Protein AF-A0AAU8K0N2-F1 (afdb_monomer)

pLDDT: mean 71.27, std 28.04, range [25.83, 98.81]

Secondary structure (DSSP, 8-state):
----------------------------------PPPP----PPPP--------S--SSHHHHHHHHHHHHHHHHHHHHTT-SS---HHHHHHHHHHHS-TTTHHHHHHHHHHHHTT-TT-B-TTT--BTTTTBSSGGGGGGT-TTTTT-HHHHHHHHHHHHHHHHSSHHHHHHHHHHHS--

Foldseek 3Di:
DDDDDDDDDDDDDDDDDDDDDDDDDDDDDDDDDDDDDDDDDDDDDDDDDDDDDDDDDPVVVVVVVVVVVVVVVVVVVLVVVQDDDQDLVNLLVVLCVVAPVVLSVLLVVQLCLQAVSAQADADPVQRQGGRNRDVVQCVLVVQPVPSSRRSVSVSVVSQVCCCVPQVGSVSVSVVCVVPVHD

InterPro domains:
  IPR008258 Transglycosylase SLT domain 1 [PF01464] (109-173)
  IPR023346 Lysozyme-like domain superfamily [SSF53955] (109-175)

Organism: NCBI:txid3156397

Radius of gyration: 30.02 Å; Cα contacts (8 Å, |Δi|>4): 142; chains: 1; bounding box: 73×67×74 Å

Mean predicted aligned error: 18.03 Å

Sequence (182 aa):
MVGGARPRGAGKGLGQGCEPKAEGGLRRRTPQKAAKPQPATPQPAKPQAPKPEAGQAEQAKQAEKAEKSVAASRSEQRTGLKATGTSPAAVRELARDIVPADQFAAFDSIINHESGWNIKAVNASSGAYGLAQALPGSKMASVGADWQTNPETQITWALTYMNERYGSPNAAWAFWQTHHWY

Structure (mmCIF, N/CA/C/O backbone):
data_AF-A0AAU8K0N2-F1
#
_entry.id   AF-A0AAU8K0N2-F1
#
loop_
_atom_site.group_PDB
_atom_site.id
_atom_site.type_symbol
_atom_site.label_atom_id
_atom_site.label_alt_id
_atom_site.label_comp_id
_atom_site.label_asym_id
_atom_site.label_entity_id
_atom_site.label_seq_id
_atom_site.pdbx_PDB_ins_code
_atom_site.Cartn_x
_atom_site.Cartn_y
_atom_site.Cartn_z
_atom_site.occupancy
_atom_site.B_iso_or_equiv
_atom_site.auth_seq_id
_atom_site.auth_comp_id
_atom_site.auth_asym_id
_atom_site.auth_atom_id
_atom_site.pdbx_PDB_model_num
ATOM 1 N N . MET A 1 1 ? -55.488 -50.088 -2.217 1.00 44.06 1 MET A N 1
ATOM 2 C CA . MET A 1 1 ? -55.204 -48.634 -2.222 1.00 44.06 1 MET A CA 1
ATOM 3 C C . MET A 1 1 ? -53.746 -48.498 -2.637 1.00 44.06 1 MET A C 1
ATOM 5 O O . MET A 1 1 ? -52.933 -49.103 -1.967 1.0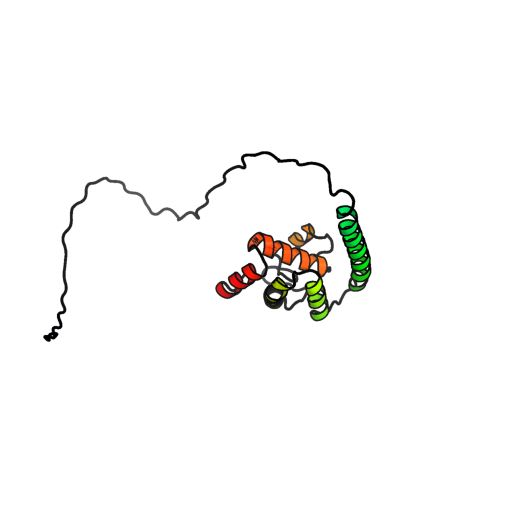0 44.06 1 MET A O 1
ATOM 9 N N . VAL A 1 2 ? -53.303 -47.884 -3.730 1.00 48.19 2 VAL A N 1
ATOM 10 C CA . VAL A 1 2 ? -53.849 -47.024 -4.798 1.00 48.19 2 VAL A CA 1
ATOM 11 C C . VAL A 1 2 ? -52.920 -47.321 -6.004 1.00 48.19 2 VAL A C 1
ATOM 13 O O . VAL A 1 2 ? -51.727 -47.498 -5.790 1.00 48.19 2 VAL A O 1
ATOM 16 N N . GLY A 1 3 ? -53.406 -47.702 -7.194 1.00 44.38 3 GLY A N 1
ATOM 17 C CA . GLY A 1 3 ? -53.617 -46.799 -8.345 1.00 44.38 3 GLY A CA 1
ATOM 18 C C . GLY A 1 3 ? -52.316 -46.108 -8.804 1.00 44.38 3 GLY A C 1
ATOM 19 O O . GLY A 1 3 ? -51.664 -45.476 -7.994 1.00 44.38 3 GLY A O 1
ATOM 20 N N . GLY A 1 4 ? -51.849 -46.133 -10.051 1.00 46.78 4 GLY A N 1
ATOM 21 C CA . GLY A 1 4 ? -52.390 -46.590 -11.323 1.00 46.78 4 GLY A CA 1
ATOM 22 C C . GLY A 1 4 ? -51.466 -46.139 -12.474 1.00 46.78 4 GLY A C 1
ATOM 23 O O . GLY A 1 4 ? -50.557 -45.345 -12.273 1.00 46.78 4 GLY A O 1
ATOM 24 N N . ALA A 1 5 ? -51.737 -46.690 -13.659 1.00 50.28 5 ALA A N 1
ATOM 25 C CA . ALA A 1 5 ? -51.583 -46.122 -15.007 1.00 50.28 5 ALA A CA 1
ATOM 26 C C . ALA A 1 5 ? -50.252 -45.474 -15.493 1.00 50.28 5 ALA A C 1
ATOM 28 O O . ALA A 1 5 ? -49.789 -44.439 -15.032 1.00 50.28 5 ALA A O 1
ATOM 29 N N . ARG A 1 6 ? -49.744 -46.070 -16.587 1.00 51.16 6 ARG A N 1
ATOM 30 C CA . ARG A 1 6 ? -48.874 -45.524 -17.666 1.00 51.16 6 ARG A CA 1
ATOM 31 C C . ARG A 1 6 ? -49.611 -44.377 -18.441 1.00 51.16 6 ARG A C 1
ATOM 33 O O . ARG A 1 6 ? -50.780 -44.195 -18.112 1.00 51.16 6 ARG A O 1
ATOM 40 N N . PRO A 1 7 ? -49.110 -43.712 -19.530 1.00 57.50 7 PRO A N 1
ATOM 41 C CA . PRO A 1 7 ? -47.907 -43.950 -20.356 1.00 57.50 7 PRO A CA 1
ATOM 42 C C . PRO A 1 7 ? -47.166 -42.713 -20.970 1.00 57.50 7 PRO A C 1
ATOM 44 O O . PRO A 1 7 ? -47.541 -41.558 -20.831 1.00 57.50 7 PRO A O 1
ATOM 47 N N . ARG A 1 8 ? -46.093 -43.072 -21.696 1.00 53.94 8 ARG A N 1
ATOM 48 C CA . ARG A 1 8 ? -45.345 -42.478 -22.834 1.00 53.94 8 ARG A CA 1
ATOM 49 C C . ARG A 1 8 ? -45.978 -41.322 -23.638 1.00 53.94 8 ARG A C 1
ATOM 51 O O . ARG A 1 8 ? -47.150 -41.391 -23.983 1.00 53.94 8 ARG A O 1
ATOM 58 N N . GLY A 1 9 ? -45.119 -40.453 -24.187 1.00 42.62 9 GLY A N 1
ATOM 59 C CA . GLY A 1 9 ? -45.399 -39.770 -25.460 1.00 42.62 9 GLY A CA 1
ATOM 60 C C . GLY A 1 9 ? -44.489 -38.582 -25.778 1.00 42.62 9 GLY A C 1
ATOM 61 O O . GLY A 1 9 ? -44.630 -37.525 -25.184 1.00 42.62 9 GLY A O 1
ATOM 62 N N . ALA A 1 10 ? -43.574 -38.763 -26.731 1.00 53.06 10 ALA A N 1
ATOM 63 C CA . ALA A 1 10 ? -42.757 -37.715 -27.342 1.00 53.06 10 ALA A CA 1
ATOM 64 C C . ALA A 1 10 ? -43.588 -36.797 -28.263 1.00 53.06 10 ALA A C 1
ATOM 66 O O . ALA A 1 10 ? -44.555 -37.252 -28.869 1.00 53.06 10 ALA A O 1
ATOM 67 N N . GLY A 1 11 ? -43.159 -35.543 -28.449 1.00 44.91 11 GLY A N 1
ATOM 68 C CA . GLY A 1 11 ? -43.743 -34.634 -29.440 1.00 44.91 11 GLY A CA 1
ATOM 69 C C . GLY A 1 11 ? -42.907 -33.369 -29.641 1.00 44.91 11 GLY A C 1
ATOM 70 O O . GLY A 1 11 ? -42.596 -32.663 -28.692 1.00 44.91 11 GLY A O 1
ATOM 71 N N . LYS A 1 12 ? -42.523 -33.120 -30.892 1.00 49.94 12 LYS A N 1
ATOM 72 C CA . LYS A 1 12 ? -41.605 -32.100 -31.418 1.00 49.94 12 LYS A CA 1
ATOM 73 C C . LYS A 1 12 ? -42.398 -31.255 -32.430 1.00 49.94 12 LYS A C 1
ATOM 75 O O . LYS A 1 12 ? -43.164 -31.843 -33.185 1.00 49.94 12 LYS A O 1
ATOM 80 N N . GLY A 1 13 ? -42.188 -29.937 -32.496 1.00 41.56 13 GLY A N 1
ATOM 81 C CA . GLY A 1 13 ? -42.752 -29.049 -33.541 1.00 41.56 13 GLY A CA 1
ATOM 82 C C . GLY A 1 13 ? -43.099 -27.658 -32.989 1.00 41.56 13 GLY A C 1
ATOM 83 O O . GLY A 1 13 ? -43.915 -27.576 -32.086 1.00 41.56 13 GLY A O 1
ATOM 84 N N . LEU A 1 14 ? -42.342 -26.589 -33.275 1.00 43.72 14 LEU A N 1
ATOM 85 C CA . LEU A 1 14 ? -42.317 -25.739 -34.487 1.00 43.72 14 LEU A CA 1
ATOM 86 C C . LEU A 1 14 ? -43.511 -24.767 -34.618 1.00 43.72 14 LEU A C 1
ATOM 88 O O . LEU A 1 14 ? -44.637 -25.207 -34.793 1.00 43.72 14 LEU A O 1
ATOM 92 N N . GLY A 1 15 ? -43.193 -23.464 -34.707 1.00 38.38 15 GLY A N 1
ATOM 93 C CA . GLY A 1 15 ? -43.858 -22.523 -35.627 1.00 38.38 15 GLY A CA 1
ATOM 94 C C . GLY A 1 15 ? -44.819 -21.476 -35.040 1.00 38.38 15 GLY A C 1
ATOM 95 O O . GLY A 1 15 ? -45.867 -21.842 -34.539 1.00 38.38 15 GLY A O 1
ATOM 96 N N . GLN A 1 16 ? -44.428 -20.192 -35.178 1.00 37.88 16 GLN A N 1
ATOM 97 C CA . GLN A 1 16 ? -45.191 -19.010 -35.675 1.00 37.88 16 GLN A CA 1
ATOM 98 C C . GLN A 1 16 ? -46.667 -18.853 -35.231 1.00 37.88 16 GLN A C 1
ATOM 100 O O . GLN A 1 16 ? -47.463 -19.756 -35.407 1.00 37.88 16 GLN A O 1
ATOM 105 N N . GLY A 1 17 ? -47.198 -17.731 -34.737 1.00 39.00 17 GLY A N 1
ATOM 106 C CA . GLY A 1 17 ? -46.880 -16.304 -34.823 1.00 39.00 17 GLY A CA 1
ATOM 107 C C . GLY A 1 17 ? -48.224 -15.548 -34.942 1.00 39.00 17 GLY A C 1
ATOM 108 O O . GLY A 1 17 ? -49.098 -16.021 -35.659 1.00 39.00 17 GLY A O 1
ATOM 109 N N . CYS A 1 18 ? -48.426 -14.423 -34.245 1.00 37.09 18 CYS A N 1
ATOM 110 C CA . CYS A 1 18 ? -49.371 -13.363 -34.642 1.00 37.09 18 CYS A CA 1
ATOM 111 C C . CYS A 1 18 ? -49.220 -12.109 -33.766 1.00 37.09 18 CYS A C 1
ATOM 113 O O . CYS A 1 18 ? -49.058 -12.198 -32.552 1.00 37.09 18 CYS A O 1
ATOM 115 N N . GLU A 1 19 ? -49.246 -10.966 -34.448 1.00 41.84 19 GLU A N 1
ATOM 116 C CA . GLU A 1 19 ? -49.030 -9.580 -34.011 1.00 41.84 19 GLU A CA 1
ATOM 117 C C . GLU A 1 19 ? -50.144 -9.039 -33.079 1.00 41.84 19 GLU A C 1
ATOM 119 O O . GLU A 1 19 ? -51.149 -9.712 -32.844 1.00 41.84 19 GLU A O 1
ATOM 124 N N . PRO A 1 20 ? -50.015 -7.789 -32.587 1.00 52.47 20 PRO A N 1
ATOM 125 C CA . PRO A 1 20 ? -50.615 -6.709 -33.374 1.00 52.47 20 PRO A CA 1
ATOM 126 C C . PRO A 1 20 ? -49.747 -5.454 -33.581 1.00 52.47 20 PRO A C 1
ATOM 128 O O . PRO A 1 20 ? -48.691 -5.247 -32.988 1.00 52.47 20 PRO A O 1
ATOM 131 N N . LYS A 1 21 ? -50.282 -4.664 -34.516 1.00 39.53 21 LYS A N 1
ATOM 132 C CA . LYS A 1 21 ? -49.747 -3.569 -35.321 1.00 39.53 21 LYS A CA 1
ATOM 133 C C . LYS A 1 21 ? -49.328 -2.279 -34.607 1.00 39.53 21 LYS A C 1
ATOM 135 O O . LYS A 1 21 ? -49.756 -1.948 -33.510 1.00 39.53 21 LYS A O 1
ATOM 140 N N . ALA A 1 22 ? -48.534 -1.543 -35.382 1.00 38.78 22 ALA A N 1
ATOM 141 C CA . ALA A 1 22 ? -47.933 -0.236 -35.180 1.00 38.78 22 ALA A CA 1
ATOM 142 C C . ALA A 1 22 ? -48.820 0.957 -35.572 1.00 38.78 22 ALA A C 1
ATOM 144 O O . ALA A 1 22 ? -49.563 0.846 -36.538 1.00 38.78 22 ALA A O 1
ATOM 145 N N . GLU A 1 23 ? -48.566 2.110 -34.940 1.00 34.22 23 GLU A N 1
ATOM 146 C CA . GLU A 1 23 ? -48.661 3.493 -35.456 1.00 34.22 23 GLU A CA 1
ATOM 147 C C . GLU A 1 23 ? -47.715 4.342 -34.569 1.00 34.22 23 GLU A C 1
ATOM 149 O O . GLU A 1 23 ? -47.678 4.125 -33.365 1.00 34.22 23 GLU A O 1
ATOM 154 N N . GLY A 1 24 ? -46.863 5.284 -34.976 1.00 32.69 24 GLY A N 1
ATOM 155 C CA . GLY A 1 24 ? -46.486 5.929 -36.228 1.00 32.69 24 GLY A CA 1
ATOM 156 C C . GLY A 1 24 ? -45.391 6.976 -35.899 1.00 32.69 24 GLY A C 1
ATOM 157 O O . GLY A 1 24 ? -45.107 7.227 -34.729 1.00 32.69 24 GLY A O 1
ATOM 158 N N . GLY A 1 25 ? -44.779 7.612 -36.907 1.00 31.42 25 GLY A N 1
ATOM 159 C CA . GLY A 1 25 ? -44.093 8.905 -36.705 1.00 3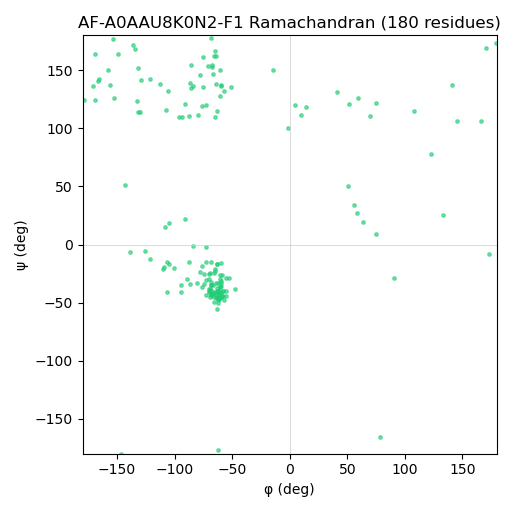1.42 25 GLY A CA 1
ATOM 160 C C . GLY A 1 25 ? -42.605 9.003 -37.070 1.00 31.42 25 GLY A C 1
ATOM 161 O O . GLY A 1 25 ? -41.734 9.038 -36.212 1.00 31.42 25 GLY A O 1
ATOM 162 N N . LEU A 1 26 ? -42.342 9.126 -38.372 1.00 41.72 26 LEU A N 1
ATOM 163 C CA . LEU A 1 26 ? -41.364 10.009 -39.030 1.00 41.72 26 LEU A CA 1
ATOM 164 C C . LEU A 1 26 ? -40.278 10.699 -38.158 1.00 41.72 26 LEU A C 1
ATOM 166 O O . LEU A 1 26 ? -40.599 11.621 -37.411 1.00 41.72 26 LEU A O 1
ATOM 170 N N . ARG A 1 27 ? -38.984 10.405 -38.410 1.00 37.56 27 ARG A N 1
ATOM 171 C CA . ARG A 1 27 ? -37.890 11.402 -38.585 1.00 37.56 27 ARG A CA 1
ATOM 172 C C . ARG A 1 27 ? -36.529 10.753 -38.897 1.00 37.56 27 ARG A C 1
ATOM 174 O O . ARG A 1 27 ? -36.006 9.949 -38.140 1.00 37.56 27 ARG A O 1
ATOM 181 N N . ARG A 1 28 ? -35.934 11.179 -40.017 1.00 46.41 28 ARG A N 1
ATOM 182 C CA . ARG A 1 28 ? -34.532 10.945 -40.409 1.00 46.41 28 ARG A CA 1
ATOM 183 C C . ARG A 1 28 ? -33.576 11.537 -39.361 1.00 46.41 28 ARG A C 1
ATOM 185 O O . ARG A 1 28 ? -33.798 12.685 -38.979 1.00 46.41 28 ARG A O 1
ATOM 192 N N . ARG A 1 29 ? -32.500 10.827 -38.985 1.00 42.38 29 ARG A N 1
ATOM 193 C CA . ARG A 1 29 ? -31.234 11.374 -38.439 1.00 42.38 29 ARG A CA 1
ATOM 194 C C . ARG A 1 29 ? -30.125 10.303 -38.440 1.00 42.38 29 ARG A C 1
ATOM 196 O O . ARG A 1 29 ? -30.378 9.130 -38.212 1.00 42.38 29 ARG A O 1
ATOM 203 N N . THR A 1 30 ? -28.925 10.754 -38.776 1.00 35.09 30 THR A N 1
ATOM 204 C CA . THR A 1 30 ? -27.628 10.068 -38.915 1.00 35.09 30 THR A CA 1
ATOM 205 C C . THR A 1 30 ? -27.082 9.492 -37.592 1.00 35.09 30 THR A C 1
ATOM 207 O O . THR A 1 30 ? -27.565 9.880 -36.528 1.00 35.09 30 THR A O 1
ATOM 210 N N . PRO A 1 31 ? -26.058 8.606 -37.604 1.00 38.03 31 PRO A N 1
ATOM 211 C CA . PRO A 1 31 ? -25.477 8.069 -36.373 1.00 38.03 31 PRO A CA 1
ATOM 212 C C . PRO A 1 31 ? -24.567 9.106 -35.694 1.00 38.03 31 PRO A C 1
ATOM 214 O O . PRO A 1 31 ? -23.562 9.535 -36.259 1.00 38.03 31 PRO A O 1
ATOM 217 N N . GLN A 1 32 ? -24.906 9.502 -34.464 1.00 35.16 32 GLN A N 1
ATOM 218 C CA . GLN A 1 32 ? -24.069 10.338 -33.601 1.00 35.16 32 GLN A CA 1
ATOM 219 C C . GLN A 1 32 ? -23.498 9.489 -32.454 1.00 35.16 32 GLN A C 1
ATOM 221 O O . GLN A 1 32 ? -24.235 8.956 -31.633 1.00 35.16 32 GLN A O 1
ATOM 226 N N . LYS A 1 33 ? -22.166 9.359 -32.459 1.00 33.62 33 LYS A N 1
ATOM 227 C CA . LYS A 1 33 ? -21.224 9.175 -31.338 1.00 33.62 33 LYS A CA 1
ATOM 228 C C . LYS A 1 33 ? -21.853 8.890 -29.957 1.00 33.62 33 LYS A C 1
ATOM 230 O O . LYS A 1 33 ? -22.400 9.790 -29.324 1.00 33.62 33 LYS A O 1
ATOM 235 N N . ALA A 1 34 ? -21.670 7.666 -29.456 1.00 31.67 34 ALA A N 1
ATOM 236 C CA . ALA A 1 34 ? -22.020 7.281 -28.091 1.00 31.67 34 ALA A CA 1
ATOM 237 C C . ALA A 1 34 ? -21.156 8.046 -27.072 1.00 31.67 34 ALA A C 1
ATOM 239 O O . ALA A 1 34 ? -19.944 7.845 -26.963 1.00 31.67 34 ALA A O 1
ATOM 240 N N . ALA A 1 35 ? -21.803 8.960 -26.354 1.00 31.50 35 ALA A N 1
ATOM 241 C CA . ALA A 1 35 ? -21.275 9.636 -25.186 1.00 31.50 35 ALA A CA 1
ATOM 242 C C . ALA A 1 35 ? -21.294 8.687 -23.976 1.00 31.50 35 ALA A C 1
ATOM 244 O O . ALA A 1 35 ? -22.273 7.991 -23.719 1.00 31.50 35 ALA A O 1
ATOM 245 N N . LYS A 1 36 ? -20.186 8.690 -23.234 1.00 34.91 36 LYS A N 1
ATOM 246 C CA . LYS A 1 36 ? -20.011 8.049 -21.928 1.00 34.91 36 LYS A CA 1
ATOM 247 C C . LYS A 1 36 ? -21.019 8.661 -20.934 1.00 34.91 36 LYS A C 1
ATOM 249 O O . LYS A 1 36 ? -21.043 9.889 -20.827 1.00 34.91 36 LYS A O 1
ATOM 254 N N . PRO A 1 37 ? -21.838 7.874 -20.218 1.00 29.78 37 PRO A N 1
ATOM 255 C CA . PRO A 1 37 ? -22.798 8.438 -19.279 1.00 29.78 37 PRO A CA 1
ATOM 256 C C . PRO A 1 37 ? -22.080 8.978 -18.034 1.00 29.78 37 PRO A C 1
ATOM 258 O O . PRO A 1 37 ? -21.400 8.245 -17.321 1.00 29.78 37 PRO A O 1
ATOM 261 N N . GLN A 1 38 ? -22.244 10.278 -17.790 1.00 40.25 38 GLN A N 1
ATOM 262 C CA . GLN A 1 38 ? -22.383 10.838 -16.440 1.00 40.25 38 GLN A CA 1
ATOM 263 C C . GLN A 1 38 ? -23.881 10.752 -16.098 1.00 40.25 38 GLN A C 1
ATOM 265 O O . GLN A 1 38 ? -24.691 10.961 -17.007 1.00 40.25 38 GLN A O 1
ATOM 270 N N . PRO A 1 39 ? -24.288 10.378 -14.872 1.00 33.69 39 PRO A N 1
ATOM 271 C CA . PRO A 1 39 ? -24.779 11.381 -13.899 1.00 33.69 39 PRO A CA 1
ATOM 272 C C . PRO A 1 39 ? -24.554 10.889 -12.433 1.00 33.69 39 PRO A C 1
ATOM 274 O O . PRO A 1 39 ? -24.063 9.786 -12.240 1.00 33.69 39 PRO A O 1
ATOM 277 N N . ALA A 1 40 ? -24.824 11.553 -11.309 1.00 25.83 40 ALA A N 1
ATOM 278 C CA . ALA A 1 40 ? -25.472 12.798 -10.909 1.00 25.83 40 ALA A CA 1
ATOM 279 C C . ALA A 1 40 ? -24.921 13.159 -9.509 1.00 25.83 40 ALA A C 1
ATOM 281 O O . ALA A 1 40 ? -24.634 12.271 -8.707 1.00 25.83 40 ALA A O 1
ATOM 282 N N . THR A 1 41 ? -24.846 14.443 -9.175 1.00 36.78 41 THR A N 1
ATOM 283 C CA . THR A 1 41 ? -24.805 14.915 -7.781 1.00 36.78 41 THR A CA 1
ATOM 284 C C . THR A 1 41 ? -26.209 14.884 -7.165 1.00 36.78 41 THR A C 1
ATOM 286 O O . THR A 1 41 ? -27.187 15.186 -7.853 1.00 36.78 41 THR A O 1
ATOM 289 N N . PRO A 1 42 ? -26.327 14.585 -5.859 1.00 29.69 42 PRO A N 1
ATOM 290 C CA . PRO A 1 42 ? -27.123 15.463 -4.997 1.00 29.69 42 PRO A CA 1
ATOM 291 C C . PRO A 1 42 ? -26.413 15.858 -3.684 1.00 29.69 42 PRO A C 1
ATOM 293 O O . PRO A 1 42 ? -25.556 15.158 -3.159 1.00 29.69 42 PRO A O 1
ATOM 296 N N . GLN A 1 43 ? -26.799 17.039 -3.201 1.00 30.62 43 GLN A N 1
ATOM 297 C CA . GLN A 1 43 ? -26.305 17.831 -2.064 1.00 30.62 43 GLN A CA 1
ATOM 298 C C . GLN A 1 43 ? -26.489 17.151 -0.684 1.00 30.62 43 GLN A C 1
ATOM 300 O O . GLN A 1 43 ? -27.378 16.310 -0.553 1.00 30.62 43 GLN A O 1
ATOM 305 N N . PRO A 1 44 ? -25.775 17.570 0.386 1.00 32.31 44 PRO A N 1
ATOM 306 C CA . PRO A 1 44 ? -26.102 17.156 1.750 1.00 32.31 44 PRO A CA 1
ATOM 307 C C . PRO A 1 44 ? -27.071 18.130 2.450 1.00 32.31 44 PRO A C 1
ATOM 309 O O . PRO A 1 44 ? -26.762 19.304 2.663 1.00 32.31 44 PRO A O 1
ATOM 312 N N . ALA A 1 45 ? -28.227 17.613 2.877 1.00 30.05 45 ALA A N 1
ATOM 313 C CA . ALA A 1 45 ? -29.085 18.217 3.895 1.00 30.05 45 ALA A CA 1
ATOM 314 C C . ALA A 1 45 ? -28.595 17.824 5.305 1.00 30.05 45 ALA A C 1
ATOM 316 O O . ALA A 1 45 ? -28.276 16.662 5.555 1.00 30.05 45 ALA A O 1
ATOM 317 N N . LYS A 1 46 ? -28.546 18.791 6.233 1.00 37.34 46 LYS A N 1
ATOM 318 C CA . LYS A 1 46 ? -28.290 18.576 7.675 1.00 37.34 46 LYS A CA 1
ATOM 319 C C . LYS A 1 46 ? -29.437 17.798 8.335 1.00 37.34 46 LYS A C 1
ATOM 321 O O . LYS A 1 46 ? -30.595 18.074 8.023 1.00 37.34 46 LYS A O 1
ATOM 326 N N . PRO A 1 47 ? -29.141 16.953 9.340 1.00 31.03 47 PRO A N 1
ATOM 327 C CA . PRO A 1 47 ? -29.786 17.147 10.648 1.00 31.03 47 PRO A CA 1
ATOM 328 C C . PRO A 1 47 ? -28.848 17.014 11.870 1.00 31.03 47 PRO A C 1
ATOM 330 O O . PRO A 1 47 ? -27.669 16.701 11.764 1.00 31.03 47 PRO A O 1
ATOM 333 N N . GLN A 1 48 ? -29.426 17.363 13.021 1.00 27.06 48 GLN A N 1
ATOM 334 C CA . GLN A 1 48 ? -28.862 17.800 14.300 1.00 27.06 48 GLN A CA 1
ATOM 335 C C . GLN A 1 48 ? -28.224 16.717 15.187 1.00 27.06 48 GLN A C 1
ATOM 337 O O . GLN A 1 48 ? -28.511 15.529 15.085 1.00 27.06 48 GLN A O 1
ATOM 342 N N . ALA A 1 49 ? -27.405 17.206 16.122 1.00 34.81 49 ALA A N 1
ATOM 343 C CA . ALA A 1 49 ? -26.804 16.486 17.236 1.00 34.81 49 ALA A CA 1
ATOM 344 C C . ALA A 1 49 ? -27.824 16.018 18.292 1.00 34.81 49 ALA A C 1
ATOM 346 O O . ALA A 1 49 ? -28.801 16.723 18.549 1.00 34.81 49 ALA A O 1
ATOM 347 N N . PRO A 1 50 ? -27.497 14.948 19.036 1.00 29.28 50 PRO A N 1
ATOM 348 C CA . PRO A 1 50 ? -27.904 14.805 20.424 1.00 29.28 50 PRO A CA 1
ATOM 349 C C . PRO A 1 50 ? -26.688 14.875 21.365 1.00 29.28 50 PRO A C 1
ATOM 351 O O . PRO A 1 50 ? -25.631 14.300 21.108 1.00 29.28 50 PRO A O 1
ATOM 354 N N . LYS A 1 51 ? -26.861 15.583 22.482 1.00 40.38 51 LYS A N 1
ATOM 355 C CA . LYS A 1 51 ? -25.965 15.597 23.646 1.00 40.38 51 LYS A CA 1
ATOM 356 C C . LYS A 1 51 ? -26.646 14.798 24.767 1.00 40.38 51 LYS A C 1
ATOM 358 O O . LYS A 1 51 ? -27.820 15.053 25.024 1.00 40.38 51 LYS A O 1
ATOM 363 N N . PRO A 1 52 ? -25.939 13.875 25.431 1.00 34.06 52 PRO A N 1
ATOM 364 C CA . PRO A 1 52 ? -26.088 13.697 26.883 1.00 34.06 52 PRO A CA 1
ATOM 365 C C . PRO A 1 52 ? -24.692 13.642 27.537 1.00 34.06 52 PRO A C 1
ATOM 367 O O . PRO A 1 52 ? -23.801 12.942 27.074 1.00 34.06 52 PRO A O 1
ATOM 370 N N . GLU A 1 53 ? -24.322 14.619 28.362 1.00 34.41 53 GLU A N 1
ATOM 371 C CA . GLU A 1 53 ? -24.456 14.666 29.831 1.00 34.41 53 GLU A CA 1
ATOM 372 C C . GLU A 1 53 ? -23.538 13.691 30.604 1.00 34.41 53 GLU A C 1
ATOM 374 O O . GLU A 1 53 ? -23.668 12.474 30.555 1.00 34.41 53 GLU A O 1
ATOM 379 N N . ALA A 1 54 ? -22.581 14.341 31.276 1.00 44.81 54 ALA A N 1
ATOM 380 C CA . ALA A 1 54 ? -21.738 14.001 32.419 1.00 44.81 54 ALA A CA 1
ATOM 381 C C . ALA A 1 54 ? -21.811 12.586 33.028 1.00 44.81 54 ALA A C 1
ATOM 383 O O . ALA A 1 54 ? -22.802 12.195 33.634 1.00 44.81 54 ALA A O 1
ATOM 384 N N . GLY A 1 55 ? -20.666 11.892 33.020 1.00 37.59 55 GLY A N 1
ATOM 385 C CA . GLY A 1 55 ? -20.464 10.713 33.871 1.00 37.59 55 GLY A CA 1
ATOM 386 C C . GLY A 1 55 ? -19.180 9.908 33.648 1.00 37.59 55 GLY A C 1
ATOM 387 O O . GLY A 1 55 ? -18.903 9.010 34.431 1.00 37.59 55 GLY A O 1
ATOM 388 N N . GLN A 1 56 ? -18.386 10.188 32.606 1.00 36.44 56 GLN A N 1
ATOM 389 C CA . GLN A 1 56 ? -17.217 9.363 32.246 1.00 36.44 56 GLN A CA 1
ATOM 390 C C . GLN A 1 56 ? -16.042 10.219 31.733 1.00 36.44 56 GLN A C 1
ATOM 392 O O . GLN A 1 56 ? -15.527 10.009 30.642 1.00 36.44 56 GLN A O 1
ATOM 397 N N . ALA A 1 57 ? -15.639 11.252 32.476 1.00 40.72 57 ALA A N 1
ATOM 398 C CA . ALA A 1 57 ? -14.606 12.188 32.011 1.00 40.72 57 ALA A CA 1
ATOM 399 C C . ALA A 1 57 ? -13.155 11.766 32.338 1.00 40.72 57 ALA A C 1
ATOM 401 O O . ALA A 1 57 ? -12.231 12.298 31.724 1.00 40.72 57 ALA A O 1
ATOM 402 N N . GLU A 1 58 ? -12.933 10.799 33.238 1.00 37.03 58 GLU A N 1
ATOM 403 C CA . GLU A 1 58 ? -11.585 10.555 33.788 1.00 37.03 58 GLU A CA 1
ATOM 404 C C . GLU A 1 58 ? -10.860 9.307 33.239 1.00 37.03 58 GLU A C 1
ATOM 406 O O . GLU A 1 58 ? -9.637 9.213 33.331 1.00 37.03 58 GLU A O 1
ATOM 411 N N . GLN A 1 59 ? -11.566 8.360 32.606 1.00 40.12 59 GLN A N 1
ATOM 412 C CA . GLN A 1 59 ? -10.955 7.132 32.055 1.00 40.12 59 GLN A CA 1
ATOM 413 C C . GLN A 1 59 ? -10.710 7.162 30.539 1.00 40.12 59 GLN A C 1
ATOM 415 O O . GLN A 1 59 ? -9.808 6.479 30.059 1.00 40.12 59 GLN A O 1
ATOM 420 N N . ALA A 1 60 ? -11.391 8.031 29.786 1.00 43.62 60 ALA A N 1
ATOM 421 C CA . ALA A 1 60 ? -11.101 8.242 28.363 1.00 43.62 60 ALA A CA 1
ATOM 422 C C . ALA A 1 60 ? -9.746 8.945 28.125 1.00 43.62 60 ALA A C 1
ATOM 424 O O . ALA A 1 60 ? -9.109 8.755 27.092 1.00 43.62 60 ALA A O 1
ATOM 425 N N . LYS A 1 61 ? -9.253 9.712 29.109 1.00 42.34 61 LYS A N 1
ATOM 426 C CA . LYS A 1 61 ? -7.975 10.437 28.999 1.00 42.34 61 LYS A CA 1
ATOM 427 C C . LYS A 1 61 ? -6.738 9.555 29.162 1.00 42.34 61 LYS A C 1
ATOM 429 O O . LYS A 1 61 ? -5.651 9.961 28.756 1.00 42.34 61 LYS A O 1
ATOM 434 N N . GLN A 1 62 ? -6.875 8.363 29.743 1.00 40.28 62 GLN A N 1
ATOM 435 C CA . GLN A 1 62 ? -5.740 7.456 29.947 1.00 40.28 62 GLN A CA 1
ATOM 436 C C . GLN A 1 62 ? -5.520 6.511 28.761 1.00 40.28 62 GLN A C 1
ATOM 438 O O . GLN A 1 62 ? -4.370 6.206 28.463 1.00 40.28 62 GLN A O 1
ATOM 443 N N . ALA A 1 63 ? -6.571 6.144 28.019 1.00 44.41 63 ALA A N 1
ATOM 444 C CA . ALA A 1 63 ? -6.434 5.426 26.750 1.00 44.41 63 ALA A CA 1
ATOM 445 C C . ALA A 1 63 ? -5.769 6.294 25.664 1.00 44.41 63 ALA A C 1
ATOM 447 O O . ALA A 1 63 ? -4.843 5.836 25.006 1.00 44.41 63 ALA A O 1
ATOM 448 N N . GLU A 1 64 ? -6.140 7.577 25.543 1.00 46.72 64 GLU A N 1
ATOM 449 C CA . GLU A 1 64 ? -5.505 8.493 24.577 1.00 46.72 64 GLU A CA 1
ATOM 450 C C . GLU A 1 64 ? -4.045 8.815 24.950 1.00 46.72 64 GLU A C 1
ATOM 452 O O . GLU A 1 64 ? -3.182 8.940 24.082 1.00 46.72 64 GLU A O 1
ATOM 457 N N . LYS A 1 65 ? -3.733 8.916 26.251 1.00 38.94 65 LYS A N 1
ATOM 458 C CA . LYS A 1 65 ? -2.364 9.159 26.729 1.00 38.94 65 LYS A CA 1
ATOM 459 C C . LYS A 1 65 ? -1.483 7.913 26.602 1.00 38.94 65 LYS A C 1
ATOM 461 O O . LYS A 1 65 ? -0.309 8.059 26.285 1.00 38.94 65 LYS A O 1
ATOM 466 N N . ALA A 1 66 ? -2.038 6.713 26.781 1.00 44.62 66 ALA A N 1
ATOM 467 C CA . ALA A 1 66 ? -1.342 5.458 26.509 1.00 44.62 66 ALA A CA 1
ATOM 468 C C . ALA A 1 66 ? -1.102 5.261 25.002 1.00 44.62 66 ALA A C 1
ATOM 470 O O . ALA A 1 66 ? 0.024 4.967 24.621 1.00 44.62 66 ALA A O 1
ATOM 471 N N . GLU A 1 67 ? -2.088 5.536 24.144 1.00 51.75 67 GLU A N 1
ATOM 472 C CA . GLU A 1 67 ? -1.929 5.539 22.680 1.00 51.75 67 GLU A CA 1
ATOM 473 C C . GLU A 1 67 ? -0.899 6.578 22.221 1.00 51.75 67 GLU A C 1
ATOM 475 O O . GLU A 1 67 ? -0.053 6.263 21.396 1.00 51.75 67 GLU A O 1
ATOM 480 N N . LYS A 1 68 ? -0.875 7.791 22.794 1.00 47.72 68 LYS A N 1
ATOM 481 C CA . LYS A 1 68 ? 0.158 8.797 22.478 1.00 47.72 68 LYS A CA 1
ATOM 482 C C . LYS A 1 68 ? 1.550 8.418 22.973 1.00 47.72 68 LYS A C 1
ATOM 484 O O . LYS A 1 68 ? 2.519 8.743 22.298 1.00 47.72 68 LYS A O 1
ATOM 489 N N . SER A 1 69 ? 1.676 7.752 24.119 1.00 45.94 69 SER A N 1
ATOM 490 C CA . SER A 1 69 ? 2.971 7.294 24.643 1.00 45.94 69 SER A CA 1
ATOM 491 C C . SER A 1 69 ? 3.488 6.052 23.912 1.00 45.94 69 SER A C 1
ATOM 493 O O . SER A 1 69 ? 4.678 5.974 23.630 1.00 45.94 69 SER A O 1
ATOM 495 N N . VAL A 1 70 ? 2.606 5.132 23.513 1.00 53.78 70 VAL A N 1
ATOM 496 C CA . VAL A 1 70 ? 2.945 3.997 22.643 1.00 53.78 70 VAL A CA 1
ATOM 497 C C . VAL A 1 70 ? 3.236 4.486 21.223 1.00 53.78 70 VAL A C 1
ATOM 499 O O . VAL A 1 70 ? 4.221 4.058 20.634 1.00 53.78 70 VAL A O 1
ATOM 502 N N . ALA A 1 71 ? 2.470 5.439 20.687 1.00 50.97 71 ALA A N 1
ATOM 503 C CA . ALA A 1 71 ? 2.760 6.081 19.407 1.00 50.97 71 ALA A CA 1
ATOM 504 C C . ALA A 1 71 ? 4.081 6.859 19.446 1.00 50.97 71 ALA A C 1
ATOM 506 O O . ALA A 1 71 ? 4.826 6.793 18.475 1.00 50.97 71 ALA A O 1
ATOM 507 N N . ALA A 1 72 ? 4.417 7.527 20.556 1.00 51.06 72 ALA A N 1
ATOM 508 C CA . ALA A 1 72 ? 5.702 8.203 20.736 1.00 51.06 72 ALA A CA 1
ATOM 509 C C . ALA A 1 72 ? 6.872 7.207 20.782 1.00 51.06 72 ALA A C 1
ATOM 511 O O . ALA A 1 72 ? 7.799 7.347 19.990 1.00 51.06 72 ALA A O 1
ATOM 512 N N . SER A 1 73 ? 6.798 6.139 21.584 1.00 50.97 73 SER A N 1
ATOM 513 C CA . SER A 1 73 ? 7.865 5.123 21.633 1.00 50.97 73 SER A CA 1
ATOM 514 C C . SER A 1 73 ? 7.972 4.296 20.345 1.00 50.97 73 SER A C 1
ATOM 516 O O . SER A 1 73 ? 9.069 3.936 19.917 1.00 50.97 73 SER A O 1
ATOM 518 N N . ARG A 1 74 ? 6.855 4.049 19.649 1.00 59.66 74 ARG A N 1
ATOM 519 C CA . ARG A 1 74 ? 6.847 3.410 18.322 1.00 59.66 74 ARG A CA 1
ATOM 520 C C . ARG A 1 74 ? 7.366 4.360 17.243 1.00 59.66 74 ARG A C 1
ATOM 522 O O . ARG A 1 74 ? 7.967 3.900 16.279 1.00 59.66 74 ARG A O 1
ATOM 529 N N . SER A 1 75 ? 7.169 5.669 17.402 1.00 55.06 75 SER A N 1
ATOM 530 C CA . SER A 1 75 ? 7.753 6.694 16.533 1.00 55.06 75 SER A CA 1
ATOM 531 C C . SER A 1 75 ? 9.267 6.786 16.730 1.00 55.06 75 SER A C 1
ATOM 533 O O . SER A 1 75 ? 9.989 6.905 15.746 1.00 55.06 75 SER A O 1
ATOM 535 N N . GLU A 1 76 ? 9.765 6.649 17.962 1.00 51.88 76 GLU A N 1
ATOM 536 C CA . GLU A 1 76 ? 11.201 6.593 18.262 1.00 51.88 76 GLU A CA 1
ATOM 537 C C . GLU A 1 76 ? 11.846 5.324 17.677 1.00 51.88 76 GLU A C 1
ATOM 539 O O . GLU A 1 76 ? 12.839 5.424 16.957 1.00 51.88 76 GLU A O 1
ATOM 544 N N . GLN A 1 77 ? 11.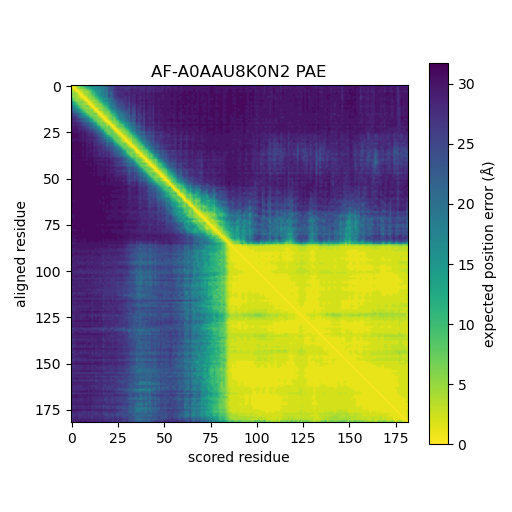231 4.144 17.835 1.00 50.16 77 GLN A N 1
ATOM 545 C CA . GLN A 1 77 ? 11.693 2.917 17.162 1.00 50.16 77 GLN A CA 1
ATOM 546 C C . GLN A 1 77 ? 11.620 3.000 15.624 1.00 50.16 77 GLN A C 1
ATOM 548 O O . GLN A 1 77 ? 12.498 2.469 14.941 1.00 50.16 77 GLN A O 1
ATOM 553 N N . ARG A 1 78 ? 10.635 3.711 15.054 1.00 55.56 78 ARG A N 1
ATOM 554 C CA . ARG A 1 78 ? 10.517 3.929 13.597 1.00 55.56 78 ARG A CA 1
ATOM 555 C C . ARG A 1 78 ? 11.581 4.852 13.016 1.00 55.56 78 ARG A C 1
ATOM 557 O O . ARG A 1 78 ? 11.931 4.691 11.847 1.00 55.56 78 ARG A O 1
ATOM 564 N N . THR A 1 79 ? 12.166 5.755 13.807 1.00 52.31 79 THR A N 1
ATOM 565 C CA . THR A 1 79 ? 13.327 6.535 13.341 1.00 52.31 79 THR A CA 1
ATOM 566 C C . THR A 1 79 ? 14.558 5.661 13.065 1.00 52.31 79 THR A C 1
ATOM 568 O O . THR A 1 79 ? 15.398 6.043 12.254 1.00 52.31 79 THR A O 1
ATOM 571 N N . GLY A 1 80 ? 14.637 4.457 13.647 1.00 47.06 80 GLY A N 1
ATOM 572 C CA . GLY A 1 80 ? 15.717 3.494 13.405 1.00 47.06 80 GLY A CA 1
ATOM 573 C C . GLY A 1 80 ? 15.654 2.774 12.050 1.00 47.06 80 GLY A C 1
ATOM 574 O O . GLY A 1 80 ? 16.692 2.397 11.516 1.00 47.06 80 GLY A O 1
ATOM 575 N N . LEU A 1 81 ? 14.469 2.633 11.438 1.00 52.53 81 LEU A N 1
ATOM 576 C CA . LEU A 1 81 ? 14.313 2.019 10.104 1.00 52.53 81 LEU A CA 1
ATOM 577 C C . LEU A 1 81 ? 14.552 3.011 8.948 1.00 52.53 81 LEU A C 1
ATOM 579 O O . LEU A 1 81 ? 14.474 2.633 7.779 1.00 52.53 81 LEU A O 1
ATOM 583 N N . LYS A 1 82 ? 14.847 4.281 9.258 1.00 53.22 82 LYS A N 1
ATOM 584 C CA . LYS A 1 82 ? 14.903 5.405 8.305 1.00 53.22 82 LYS A CA 1
ATOM 585 C C . LYS A 1 82 ? 16.119 5.379 7.362 1.00 53.22 82 LYS A C 1
ATOM 587 O O . LYS A 1 82 ? 16.227 6.235 6.486 1.00 53.22 82 LYS A O 1
ATOM 592 N N . ALA A 1 83 ? 17.024 4.412 7.503 1.00 39.94 83 ALA A N 1
ATOM 593 C CA . ALA A 1 83 ? 18.213 4.288 6.669 1.00 39.94 83 ALA A CA 1
ATOM 594 C C . ALA A 1 83 ? 17.965 3.348 5.477 1.00 39.94 83 ALA A C 1
ATOM 596 O O . ALA A 1 83 ? 17.819 2.139 5.625 1.00 39.94 83 ALA A O 1
ATOM 597 N N . THR A 1 84 ? 17.915 3.948 4.286 1.00 46.34 84 THR A N 1
ATOM 598 C CA . THR A 1 84 ? 18.181 3.364 2.960 1.00 46.34 84 THR A CA 1
ATOM 599 C C . THR A 1 84 ? 18.601 1.885 2.956 1.00 46.34 84 THR A C 1
ATOM 601 O O . THR A 1 84 ? 19.772 1.573 3.154 1.00 46.34 84 THR A O 1
ATOM 604 N N . GLY A 1 85 ? 17.655 0.988 2.664 1.00 55.88 85 GLY A N 1
ATOM 605 C CA . GLY A 1 85 ? 17.933 -0.447 2.515 1.00 55.88 85 GLY A CA 1
ATOM 606 C C . GLY A 1 85 ? 16.973 -1.378 3.251 1.00 55.88 85 GLY A C 1
ATOM 607 O O . GLY A 1 85 ? 17.363 -2.492 3.587 1.00 55.88 85 GLY A O 1
ATOM 608 N N . THR A 1 86 ? 15.735 -0.957 3.528 1.00 72.31 86 THR A N 1
ATOM 609 C CA . THR A 1 86 ? 14.742 -1.842 4.144 1.00 72.31 86 THR A CA 1
ATOM 610 C C . THR A 1 86 ? 14.457 -3.004 3.198 1.00 72.31 86 THR A C 1
ATOM 612 O O . THR A 1 86 ? 13.966 -2.809 2.085 1.00 72.31 86 THR A O 1
ATOM 615 N N . SER A 1 87 ? 14.816 -4.216 3.619 1.00 90.50 87 SER A N 1
ATOM 616 C CA . SER A 1 87 ? 14.525 -5.422 2.853 1.00 90.50 87 SER A CA 1
ATOM 617 C C . SER A 1 87 ? 13.007 -5.576 2.681 1.00 90.50 87 SER A C 1
ATOM 619 O O . SER A 1 87 ? 12.259 -5.178 3.579 1.00 90.50 87 SER A O 1
ATOM 621 N N . PRO A 1 88 ? 12.527 -6.190 1.584 1.00 95.06 88 PRO A N 1
ATOM 622 C CA . PRO A 1 88 ? 11.104 -6.484 1.398 1.00 95.06 88 PRO A CA 1
ATOM 623 C C . PRO A 1 88 ? 10.457 -7.145 2.627 1.00 95.06 88 PRO A C 1
ATOM 625 O O . PRO A 1 88 ? 9.354 -6.785 3.029 1.00 95.06 88 PRO A O 1
ATOM 628 N N . ALA A 1 89 ? 11.190 -8.043 3.293 1.00 95.06 89 ALA A N 1
ATOM 629 C CA . ALA A 1 89 ? 10.756 -8.682 4.531 1.00 95.06 89 ALA A CA 1
ATOM 630 C C . ALA A 1 89 ? 10.559 -7.685 5.687 1.00 95.06 89 ALA A C 1
ATOM 632 O O . ALA A 1 89 ? 9.532 -7.725 6.353 1.00 95.06 89 ALA A O 1
ATOM 633 N N . ALA A 1 90 ? 11.498 -6.761 5.910 1.00 94.81 90 ALA A N 1
ATOM 634 C CA . ALA A 1 90 ? 11.368 -5.759 6.968 1.00 94.81 90 ALA A CA 1
ATOM 635 C C . ALA A 1 90 ? 10.216 -4.773 6.702 1.00 94.81 90 ALA A C 1
ATOM 637 O O . ALA A 1 90 ? 9.527 -4.368 7.636 1.00 94.81 90 ALA A O 1
ATOM 638 N N . VAL A 1 91 ? 9.958 -4.424 5.436 1.00 96.69 91 VAL A N 1
ATOM 639 C CA . VAL A 1 91 ? 8.792 -3.603 5.063 1.00 96.69 91 VAL A CA 1
ATOM 640 C C . VAL A 1 91 ? 7.487 -4.355 5.332 1.00 96.69 91 VAL A C 1
ATOM 642 O O . VAL A 1 91 ? 6.538 -3.781 5.862 1.00 96.69 91 VAL A O 1
ATOM 645 N N . ARG A 1 92 ? 7.448 -5.649 5.008 1.00 97.25 92 ARG A N 1
ATOM 646 C CA . ARG A 1 92 ? 6.294 -6.514 5.260 1.00 97.25 92 ARG A CA 1
ATOM 647 C C . ARG A 1 92 ? 5.992 -6.677 6.750 1.00 97.25 92 ARG A C 1
ATOM 649 O O . ARG A 1 92 ? 4.828 -6.626 7.137 1.00 97.25 92 ARG A O 1
ATOM 656 N N . GLU A 1 93 ? 7.018 -6.813 7.588 1.00 96.75 93 GLU A N 1
ATOM 657 C CA . GLU A 1 93 ? 6.849 -6.833 9.047 1.00 96.75 93 GLU A CA 1
ATOM 658 C C . GLU A 1 93 ? 6.359 -5.480 9.578 1.00 96.75 93 GLU A C 1
ATOM 660 O O . GLU A 1 93 ? 5.423 -5.438 10.369 1.00 96.75 93 GLU A O 1
ATOM 665 N N . LEU A 1 94 ? 6.875 -4.356 9.069 1.00 96.62 94 LEU A N 1
ATOM 666 C CA . LEU A 1 94 ? 6.323 -3.040 9.409 1.00 96.62 94 LEU A CA 1
ATOM 667 C C . LEU A 1 94 ? 4.844 -2.909 9.002 1.00 96.62 94 LEU A C 1
ATOM 669 O O . LEU A 1 94 ? 4.063 -2.251 9.683 1.00 96.62 94 LEU A O 1
ATOM 673 N N . ALA A 1 95 ? 4.420 -3.541 7.908 1.00 97.94 95 ALA A N 1
ATOM 674 C CA . ALA A 1 95 ? 3.015 -3.526 7.520 1.00 97.94 95 ALA A CA 1
ATOM 675 C C . ALA A 1 95 ? 2.123 -4.351 8.462 1.00 97.94 95 ALA A C 1
ATOM 677 O O . ALA A 1 95 ? 0.972 -3.967 8.660 1.00 97.94 95 ALA A O 1
ATOM 678 N N . ARG A 1 96 ? 2.632 -5.422 9.094 1.00 97.06 96 ARG A N 1
ATOM 679 C CA . ARG A 1 96 ? 1.896 -6.176 10.135 1.00 97.06 96 ARG A CA 1
ATOM 680 C C . ARG A 1 96 ? 1.520 -5.297 11.322 1.00 97.06 96 ARG A C 1
ATOM 682 O O . ARG A 1 96 ? 0.499 -5.521 11.958 1.00 97.06 96 ARG A O 1
ATOM 689 N N . ASP A 1 97 ? 2.356 -4.305 11.593 1.00 96.81 97 ASP A N 1
ATOM 690 C CA . ASP A 1 97 ? 2.199 -3.363 12.690 1.00 96.81 97 ASP A CA 1
ATOM 691 C C . ASP A 1 97 ? 1.158 -2.264 12.421 1.00 96.81 97 ASP A C 1
ATOM 693 O O . ASP A 1 97 ? 0.639 -1.673 13.374 1.00 96.81 97 ASP A O 1
ATOM 697 N N . ILE A 1 98 ? 0.888 -1.973 11.144 1.00 97.56 98 ILE A N 1
ATOM 698 C CA . ILE A 1 98 ? 0.059 -0.847 10.684 1.00 97.56 98 ILE A CA 1
ATOM 699 C C . ILE A 1 98 ? -1.305 -1.326 10.173 1.00 97.56 98 ILE A C 1
ATOM 701 O O . ILE A 1 98 ? -2.324 -0.679 10.411 1.00 97.56 98 ILE A O 1
ATOM 705 N N . VAL A 1 99 ? -1.333 -2.438 9.440 1.00 98.50 99 VAL A N 1
ATOM 706 C CA . VAL A 1 99 ? -2.544 -2.968 8.809 1.00 98.50 99 VAL A CA 1
ATOM 707 C C . VAL A 1 99 ? -3.303 -3.838 9.817 1.00 98.50 99 VAL A C 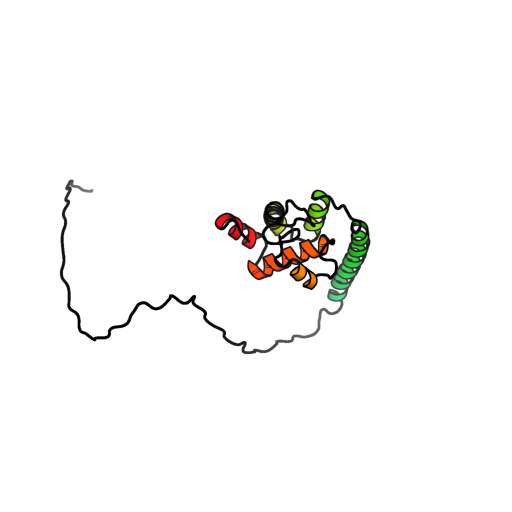1
ATOM 709 O O . VAL A 1 99 ? -2.678 -4.679 10.464 1.00 98.50 99 VAL A O 1
ATOM 712 N N . PRO A 1 100 ? -4.640 -3.700 9.938 1.00 98.50 100 PRO A N 1
ATOM 713 C CA . PRO A 1 100 ? -5.441 -4.584 10.781 1.00 98.50 100 PRO A CA 1
ATOM 714 C C . PRO A 1 100 ? -5.169 -6.061 10.478 1.00 98.50 100 PRO A C 1
ATOM 716 O O . PRO A 1 100 ? -5.077 -6.462 9.315 1.00 98.50 100 PRO A O 1
ATOM 719 N N . ALA A 1 101 ? -5.018 -6.874 11.525 1.00 98.31 101 ALA A N 1
ATOM 720 C CA . ALA A 1 101 ? -4.531 -8.248 11.398 1.00 98.31 101 ALA A CA 1
ATOM 721 C C . ALA A 1 101 ? -5.415 -9.128 10.491 1.00 98.31 101 ALA A C 1
ATOM 723 O O . ALA A 1 101 ? -4.901 -9.949 9.733 1.00 98.31 101 ALA A O 1
ATOM 724 N N . ASP A 1 102 ? -6.730 -8.918 10.525 1.00 98.56 102 ASP A N 1
ATOM 725 C CA . ASP A 1 102 ? -7.742 -9.593 9.702 1.00 98.56 102 ASP A CA 1
ATOM 726 C C . ASP A 1 102 ? -7.746 -9.147 8.228 1.00 98.56 102 ASP A C 1
ATOM 728 O O . ASP A 1 102 ? -8.297 -9.831 7.365 1.00 98.56 102 ASP A O 1
ATOM 732 N N . GLN A 1 103 ? -7.086 -8.028 7.927 1.00 98.75 103 GLN A N 1
ATOM 733 C CA . GLN 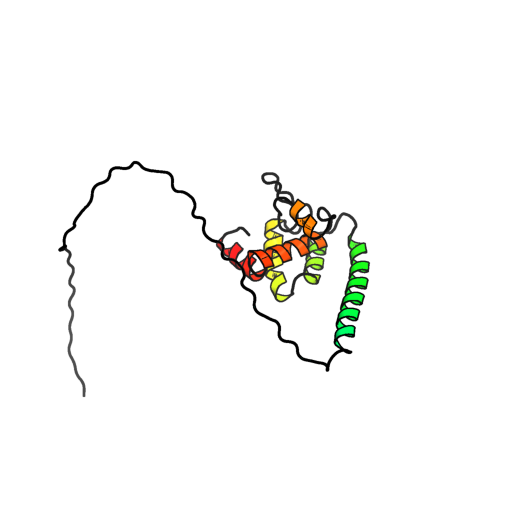A 1 103 ? -6.967 -7.446 6.591 1.00 98.75 103 GLN A CA 1
ATOM 734 C C . GLN A 1 103 ? -5.568 -7.635 5.988 1.00 98.75 103 GLN A C 1
ATOM 736 O O . GLN A 1 103 ? -5.376 -7.463 4.781 1.00 98.75 103 GLN A O 1
ATOM 741 N N . PHE A 1 104 ? -4.578 -7.990 6.814 1.00 98.81 104 PHE A N 1
ATOM 742 C CA . PHE A 1 104 ? -3.181 -8.069 6.399 1.00 98.81 104 PHE A CA 1
ATOM 743 C C . PHE A 1 104 ? -2.967 -9.063 5.256 1.00 98.81 104 PHE A C 1
ATOM 745 O O . PHE A 1 104 ? -2.218 -8.764 4.337 1.00 98.81 104 PHE A O 1
ATOM 752 N N . ALA A 1 105 ? -3.611 -10.233 5.281 1.00 98.75 105 ALA A N 1
ATOM 753 C CA . ALA A 1 105 ? -3.408 -11.245 4.241 1.00 98.75 105 ALA A CA 1
ATOM 754 C C . ALA A 1 105 ? -3.820 -10.743 2.842 1.00 98.75 105 ALA A C 1
ATOM 756 O O . ALA A 1 105 ? -3.123 -10.991 1.856 1.00 98.75 105 ALA A O 1
ATOM 757 N N . ALA A 1 106 ? -4.923 -9.997 2.759 1.00 98.75 106 ALA A N 1
ATOM 758 C CA . ALA A 1 106 ? -5.373 -9.371 1.522 1.00 98.75 106 ALA A CA 1
ATOM 759 C C . ALA A 1 106 ? -4.442 -8.232 1.090 1.00 98.75 106 ALA A C 1
ATOM 761 O O . ALA A 1 106 ? -4.036 -8.171 -0.069 1.00 98.75 106 ALA A O 1
ATOM 762 N N . PHE A 1 107 ? -4.055 -7.372 2.036 1.00 98.81 107 PHE A N 1
ATOM 763 C CA . PHE A 1 107 ? -3.097 -6.295 1.791 1.00 98.81 107 PHE A CA 1
ATOM 764 C C . PHE A 1 107 ? -1.761 -6.839 1.260 1.00 98.81 107 PHE A C 1
ATOM 766 O O . PHE A 1 107 ? -1.265 -6.371 0.240 1.00 98.81 107 PHE A O 1
ATOM 773 N N . ASP A 1 108 ? -1.214 -7.871 1.906 1.00 98.69 108 ASP A N 1
ATOM 774 C CA . ASP A 1 108 ? 0.025 -8.551 1.522 1.00 98.69 108 ASP A CA 1
ATOM 775 C C . ASP A 1 108 ? -0.043 -9.119 0.111 1.00 98.69 108 ASP A C 1
ATOM 777 O O . ASP A 1 108 ? 0.883 -8.929 -0.672 1.00 98.69 108 ASP A O 1
ATOM 781 N N . SER A 1 109 ? -1.162 -9.757 -0.231 1.00 98.69 109 SER A N 1
ATOM 782 C CA . SER A 1 109 ? -1.364 -10.318 -1.565 1.00 98.69 109 SER A CA 1
ATOM 783 C C . SER A 1 109 ? -1.316 -9.227 -2.636 1.00 98.69 109 SER A C 1
ATOM 785 O O . SER A 1 109 ? -0.582 -9.368 -3.615 1.00 98.69 109 SER A O 1
ATOM 787 N N . ILE A 1 110 ? -2.018 -8.108 -2.425 1.00 98.50 110 ILE A N 1
ATOM 788 C CA . ILE A 1 110 ? -2.001 -6.978 -3.362 1.00 98.50 110 ILE A CA 1
ATOM 789 C C . ILE A 1 110 ? -0.594 -6.382 -3.465 1.00 98.50 110 ILE A C 1
ATOM 791 O O . ILE A 1 110 ? -0.039 -6.326 -4.557 1.00 98.50 110 ILE A O 1
ATOM 795 N N . ILE A 1 111 ? 0.025 -5.981 -2.350 1.00 98.50 111 ILE A N 1
ATOM 796 C CA . ILE A 1 111 ? 1.345 -5.324 -2.374 1.00 98.50 111 ILE A CA 1
ATOM 797 C C . ILE A 1 111 ? 2.423 -6.226 -2.982 1.00 98.50 111 ILE A C 1
ATOM 799 O O . ILE A 1 111 ? 3.296 -5.749 -3.714 1.00 98.50 111 ILE A O 1
ATOM 803 N N . ASN A 1 112 ? 2.356 -7.534 -2.728 1.00 98.31 112 ASN A N 1
ATOM 804 C CA . ASN A 1 112 ? 3.259 -8.492 -3.346 1.00 98.31 112 ASN A CA 1
ATOM 805 C C . ASN A 1 112 ? 3.093 -8.534 -4.875 1.00 98.31 112 ASN A C 1
ATOM 807 O O . ASN A 1 112 ? 4.097 -8.570 -5.583 1.00 98.31 112 ASN A O 1
ATOM 811 N N . HIS A 1 113 ? 1.860 -8.487 -5.388 1.00 97.62 113 HIS A N 1
ATOM 812 C CA . HIS A 1 113 ? 1.600 -8.419 -6.830 1.00 97.62 113 HIS A CA 1
ATOM 813 C C . HIS A 1 113 ? 2.031 -7.088 -7.458 1.00 97.62 113 HIS A C 1
ATOM 815 O O . HIS A 1 113 ? 2.570 -7.089 -8.563 1.00 97.62 113 HIS A O 1
ATOM 821 N N . GLU A 1 114 ? 1.822 -5.974 -6.760 1.00 96.62 114 GLU A N 1
ATOM 822 C CA . GLU A 1 114 ? 2.110 -4.632 -7.274 1.00 96.62 114 GLU A CA 1
ATOM 823 C C . GLU A 1 114 ? 3.614 -4.331 -7.341 1.00 96.62 114 GLU A C 1
ATOM 825 O O . GLU A 1 114 ? 4.103 -3.772 -8.323 1.00 96.62 114 GLU A O 1
ATOM 830 N N . SER A 1 115 ? 4.368 -4.700 -6.304 1.00 96.94 115 SER A N 1
ATOM 831 C CA . SER A 1 115 ? 5.762 -4.255 -6.152 1.00 96.94 115 SER A CA 1
ATOM 832 C C . SER A 1 115 ? 6.726 -5.329 -5.658 1.00 96.94 115 SER A C 1
ATOM 834 O O . SER A 1 115 ? 7.927 -5.064 -5.559 1.00 96.94 115 SER A O 1
ATOM 836 N N . GLY A 1 116 ? 6.234 -6.514 -5.280 1.00 97.25 116 GLY A N 1
ATOM 837 C CA . GLY A 1 116 ? 7.040 -7.497 -4.554 1.00 97.25 116 GLY A CA 1
ATOM 838 C C . GLY A 1 116 ? 7.627 -6.919 -3.264 1.00 97.25 116 GLY A C 1
ATOM 839 O O . GLY A 1 116 ? 8.762 -7.237 -2.910 1.00 97.25 116 GLY A O 1
ATOM 840 N N . TRP A 1 117 ? 6.890 -6.016 -2.603 1.00 97.81 117 TRP A N 1
ATOM 841 C CA . TRP A 1 117 ? 7.323 -5.292 -1.401 1.00 97.81 117 TRP A CA 1
ATOM 842 C C . TRP A 1 117 ? 8.529 -4.349 -1.595 1.00 97.81 117 TRP A C 1
ATOM 844 O O . TRP A 1 117 ? 9.174 -3.940 -0.625 1.00 97.81 117 TRP A O 1
ATOM 854 N N . ASN A 1 118 ? 8.839 -3.950 -2.832 1.00 96.56 118 ASN A N 1
ATOM 855 C CA . ASN A 1 118 ? 9.881 -2.966 -3.111 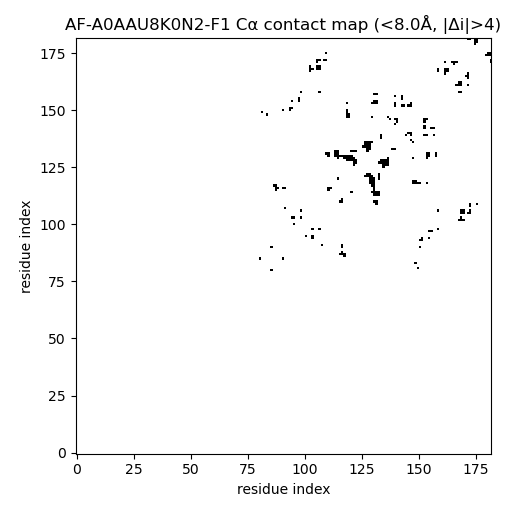1.00 96.56 118 ASN A CA 1
ATOM 856 C C . ASN A 1 118 ? 9.333 -1.527 -3.053 1.00 96.56 118 ASN A C 1
ATOM 858 O O . ASN A 1 118 ? 8.642 -1.068 -3.959 1.00 96.56 118 ASN A O 1
ATOM 862 N N . ILE A 1 119 ? 9.734 -0.763 -2.033 1.00 96.88 119 ILE A N 1
ATOM 863 C CA . ILE A 1 119 ? 9.316 0.6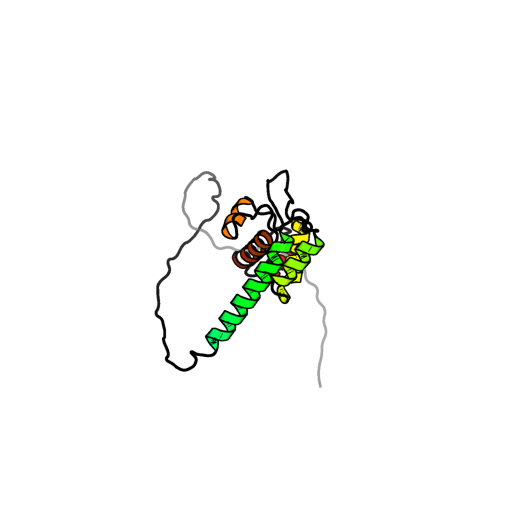42 -1.838 1.00 96.88 119 ILE A CA 1
ATOM 864 C C . ILE A 1 119 ? 9.776 1.593 -2.954 1.00 96.88 119 ILE A C 1
ATOM 866 O O . ILE A 1 119 ? 9.277 2.710 -3.058 1.00 96.88 119 ILE A O 1
ATOM 870 N N . LYS A 1 120 ? 10.754 1.174 -3.766 1.00 96.19 120 LYS A N 1
ATOM 871 C CA . LYS A 1 120 ? 11.277 1.925 -4.914 1.00 96.19 120 LYS A CA 1
ATOM 872 C C . LYS A 1 120 ? 10.865 1.300 -6.248 1.00 96.19 120 LYS A C 1
ATOM 874 O O . LYS A 1 120 ? 11.490 1.609 -7.261 1.00 96.19 120 LYS A O 1
ATOM 879 N N . ALA A 1 121 ? 9.883 0.397 -6.264 1.00 96.75 121 ALA A N 1
ATOM 880 C CA . ALA A 1 121 ? 9.368 -0.162 -7.507 1.00 96.75 121 ALA A CA 1
ATOM 881 C C . ALA A 1 121 ? 8.882 0.969 -8.423 1.00 96.75 121 ALA A C 1
ATOM 883 O O . ALA A 1 121 ? 8.192 1.890 -7.982 1.00 96.75 121 ALA A O 1
ATOM 884 N N . VAL A 1 122 ? 9.292 0.918 -9.691 1.00 97.31 122 VAL A N 1
ATOM 885 C CA . VAL A 1 122 ? 8.845 1.855 -10.720 1.00 97.31 122 VAL A CA 1
ATOM 886 C C . VAL A 1 122 ? 8.448 1.058 -11.943 1.00 97.31 122 VAL A C 1
ATOM 888 O O . VAL A 1 122 ? 9.257 0.326 -12.515 1.00 97.31 122 VAL A O 1
ATOM 891 N N . ASN A 1 123 ? 7.209 1.233 -12.381 1.00 96.25 123 ASN A N 1
ATOM 892 C CA . ASN A 1 123 ? 6.786 0.710 -13.666 1.00 96.25 123 ASN A CA 1
ATOM 893 C C . ASN A 1 123 ? 7.278 1.658 -14.769 1.00 96.25 123 ASN A C 1
ATOM 895 O O . ASN A 1 123 ? 6.789 2.780 -14.887 1.00 96.25 123 ASN A O 1
ATOM 899 N N . ALA A 1 124 ? 8.233 1.212 -15.587 1.00 95.00 124 ALA A N 1
ATOM 900 C CA . ALA A 1 124 ? 8.888 2.059 -16.588 1.00 95.00 124 ALA A CA 1
ATOM 901 C C . ALA A 1 124 ? 7.930 2.640 -17.645 1.00 95.00 124 ALA A C 1
ATOM 903 O O . ALA A 1 124 ? 8.173 3.729 -18.155 1.00 95.00 124 ALA A O 1
ATOM 904 N N . SER A 1 125 ? 6.838 1.938 -17.968 1.00 95.69 125 SER A N 1
ATOM 905 C CA . SER A 1 125 ? 5.892 2.389 -18.993 1.00 95.69 125 SER A CA 1
ATOM 906 C C . SER A 1 125 ? 4.905 3.437 -18.479 1.00 95.69 125 SER A C 1
ATOM 908 O O . SER A 1 125 ? 4.465 4.275 -19.260 1.00 95.69 125 SER A O 1
ATOM 910 N N . SER A 1 126 ? 4.506 3.365 -17.207 1.00 96.12 126 SER A N 1
ATOM 911 C CA . SER A 1 126 ? 3.449 4.221 -16.639 1.00 96.12 126 SER A CA 1
ATOM 912 C C . SER A 1 126 ? 3.959 5.254 -15.636 1.00 96.12 126 SER A C 1
ATOM 914 O O . SER A 1 126 ? 3.272 6.236 -15.374 1.00 96.12 126 SER A O 1
ATOM 916 N N . GLY A 1 127 ? 5.141 5.044 -15.054 1.00 96.75 127 GLY A N 1
ATOM 917 C CA . GLY A 1 127 ? 5.663 5.851 -13.951 1.00 96.75 127 GLY A CA 1
ATOM 918 C C . GLY A 1 127 ? 5.003 5.570 -12.597 1.00 96.75 127 GLY A C 1
ATOM 919 O O . GLY A 1 127 ? 5.248 6.309 -11.644 1.00 96.75 127 GLY A O 1
ATOM 920 N N . ALA A 1 128 ? 4.169 4.530 -12.492 1.00 97.69 128 ALA A N 1
ATOM 921 C CA . ALA A 1 128 ? 3.590 4.103 -11.222 1.00 97.69 128 ALA A CA 1
ATOM 922 C C . ALA A 1 128 ? 4.695 3.712 -10.224 1.00 97.69 128 ALA A C 1
ATOM 924 O O . ALA A 1 128 ? 5.661 3.044 -10.612 1.00 97.69 128 ALA A O 1
ATOM 925 N N . TYR A 1 129 ? 4.555 4.144 -8.966 1.00 98.31 129 TYR A N 1
ATOM 926 C CA . TYR A 1 129 ? 5.645 4.140 -7.986 1.00 98.31 129 TYR A CA 1
ATOM 927 C C . TYR A 1 129 ? 5.275 3.489 -6.647 1.00 98.31 129 TYR A C 1
ATOM 929 O O . TYR A 1 129 ? 4.207 3.761 -6.092 1.00 98.31 129 TYR A O 1
ATOM 937 N N . GLY A 1 130 ? 6.227 2.750 -6.077 1.00 97.56 130 GLY A N 1
ATOM 938 C CA . GLY A 1 130 ? 6.217 2.294 -4.689 1.00 97.56 130 GLY A CA 1
ATOM 939 C C . GLY A 1 130 ? 5.318 1.087 -4.432 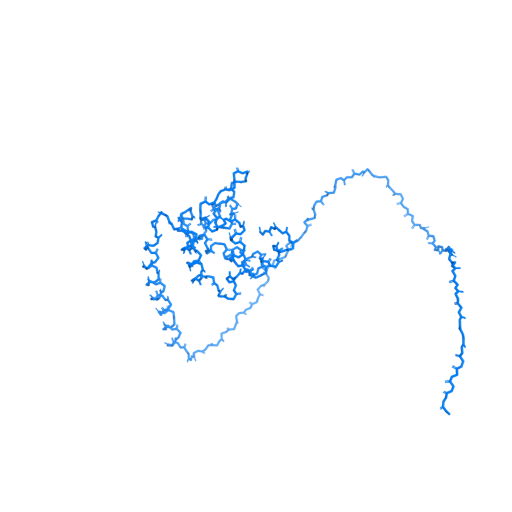1.00 97.56 130 GLY A C 1
ATOM 940 O O . GLY A 1 130 ? 4.871 0.415 -5.356 1.00 97.56 130 GLY A O 1
ATOM 941 N N . LEU A 1 131 ? 5.044 0.819 -3.152 1.00 97.88 131 LEU A N 1
ATOM 942 C CA . LEU A 1 131 ? 4.424 -0.429 -2.692 1.00 97.88 131 LEU A CA 1
ATOM 943 C C . LEU A 1 131 ? 3.086 -0.750 -3.364 1.00 97.88 131 LEU A C 1
ATOM 945 O O . LEU A 1 131 ? 2.859 -1.890 -3.758 1.00 97.88 131 LEU A O 1
ATOM 949 N N . ALA A 1 132 ? 2.220 0.255 -3.485 1.00 97.75 132 ALA A N 1
ATOM 950 C CA . ALA A 1 132 ? 0.897 0.139 -4.096 1.00 97.75 132 ALA A CA 1
ATOM 951 C C . ALA A 1 132 ? 0.837 0.753 -5.503 1.00 97.75 132 ALA A C 1
ATOM 953 O O . ALA A 1 132 ? -0.250 1.092 -5.963 1.00 97.75 132 ALA A O 1
ATOM 954 N N . GLN A 1 133 ? 1.995 0.961 -6.147 1.00 98.00 133 GLN A N 1
ATOM 955 C CA . GLN A 1 133 ? 2.096 1.435 -7.531 1.00 98.00 133 GLN A CA 1
ATOM 956 C C . GLN A 1 133 ? 1.246 2.695 -7.811 1.00 98.00 133 GLN A C 1
ATOM 958 O O . GLN A 1 133 ? 0.491 2.787 -8.779 1.00 98.00 133 GLN A O 1
ATOM 963 N N . ALA A 1 134 ? 1.391 3.716 -6.964 1.00 97.31 134 ALA A N 1
ATOM 964 C CA . ALA A 1 134 ? 0.604 4.943 -7.034 1.00 97.31 134 ALA A CA 1
ATOM 965 C C . ALA A 1 134 ? 0.862 5.742 -8.326 1.00 97.31 134 ALA A C 1
ATOM 967 O O . ALA A 1 134 ? 2.015 5.945 -8.722 1.00 97.31 134 ALA A O 1
ATOM 968 N N . LEU A 1 135 ? -0.208 6.275 -8.939 1.00 95.31 135 LEU A N 1
ATOM 969 C CA . LEU A 1 135 ? -0.133 7.089 -10.158 1.00 95.31 135 LEU A CA 1
ATOM 970 C C . LEU A 1 135 ? -0.924 8.420 -10.047 1.00 95.31 135 LEU A C 1
ATOM 972 O O . LEU A 1 135 ? -2.163 8.410 -9.976 1.00 95.31 135 LEU A O 1
ATOM 976 N N . PRO A 1 136 ? -0.246 9.588 -10.063 1.00 96.44 136 PRO A N 1
ATOM 977 C CA . PRO A 1 136 ? 1.197 9.757 -9.866 1.00 96.44 136 PRO A CA 1
ATOM 978 C C . PRO A 1 136 ? 1.619 9.404 -8.431 1.00 96.44 136 PRO A C 1
ATOM 980 O O . PRO A 1 136 ? 0.841 9.587 -7.492 1.00 96.44 136 PRO A O 1
ATOM 983 N N . GLY A 1 137 ? 2.875 8.980 -8.253 1.00 96.50 137 GLY A N 1
ATOM 984 C CA . GLY A 1 137 ? 3.440 8.655 -6.934 1.00 96.50 137 GLY A CA 1
ATOM 985 C C . GLY A 1 137 ? 3.348 9.798 -5.915 1.00 96.50 137 GLY A C 1
ATOM 986 O O . GLY A 1 137 ? 3.160 9.559 -4.726 1.00 96.50 137 GLY A O 1
ATOM 987 N N . SER A 1 138 ? 3.358 11.051 -6.386 1.00 97.38 138 SER A N 1
ATOM 988 C CA . SER A 1 138 ? 3.214 12.253 -5.556 1.00 97.38 138 SER A CA 1
ATOM 989 C C . SER A 1 138 ? 1.906 12.329 -4.766 1.00 97.38 138 SER A C 1
ATOM 991 O O . SER A 1 138 ? 1.836 13.089 -3.805 1.00 97.38 138 SER A O 1
ATOM 993 N N . LYS A 1 139 ? 0.887 11.525 -5.100 1.00 97.56 139 LYS A N 1
ATOM 994 C CA . LYS A 1 139 ? -0.329 11.395 -4.280 1.00 97.56 139 LYS A CA 1
ATOM 995 C C . LYS A 1 139 ? -0.036 10.927 -2.856 1.00 97.56 139 LYS A C 1
ATOM 997 O O . LYS A 1 139 ? -0.793 11.271 -1.958 1.00 97.56 139 LYS A O 1
ATOM 1002 N N . MET A 1 140 ? 1.063 10.204 -2.640 1.00 98.19 140 MET A N 1
ATOM 1003 C CA . MET A 1 140 ? 1.486 9.770 -1.306 1.00 98.19 140 MET A CA 1
ATOM 1004 C C . MET A 1 140 ? 1.951 10.923 -0.408 1.00 98.19 140 MET A C 1
ATOM 1006 O O . MET A 1 140 ? 1.988 10.775 0.813 1.00 98.19 140 MET A O 1
ATOM 1010 N N . ALA A 1 141 ? 2.221 12.101 -0.982 1.00 97.56 141 ALA A N 1
ATOM 1011 C CA . ALA A 1 141 ? 2.562 13.299 -0.223 1.00 97.56 141 ALA A CA 1
ATOM 1012 C C . ALA A 1 141 ? 1.431 13.783 0.701 1.00 97.56 141 ALA A C 1
ATOM 1014 O O . ALA A 1 141 ? 1.702 14.554 1.617 1.00 97.56 141 ALA A O 1
ATOM 1015 N N . SER A 1 142 ? 0.185 13.330 0.493 1.00 96.81 142 SER A N 1
ATOM 1016 C CA . SER A 1 142 ? -0.924 13.616 1.413 1.00 96.81 142 SER A CA 1
ATOM 1017 C C . SER A 1 142 ? -0.746 12.969 2.789 1.00 96.81 142 SER A C 1
ATOM 1019 O O . SER A 1 142 ? -1.305 13.465 3.762 1.00 96.81 142 SER A O 1
ATOM 1021 N N . VAL A 1 143 ? 0.025 11.881 2.871 1.00 97.56 143 VAL A N 1
ATOM 1022 C CA . VAL A 1 143 ? 0.329 11.176 4.123 1.00 97.56 143 VAL A CA 1
ATOM 1023 C C . VAL A 1 143 ? 1.643 11.673 4.719 1.00 97.56 143 VAL A C 1
ATOM 1025 O O . VAL A 1 143 ? 1.732 11.882 5.925 1.00 97.56 143 VAL A O 1
ATOM 1028 N N . GLY A 1 144 ? 2.662 11.902 3.888 1.00 95.62 144 GLY A N 1
ATOM 1029 C CA . GLY A 1 144 ? 3.955 12.399 4.351 1.00 95.62 144 GLY A CA 1
ATOM 1030 C C . GLY A 1 144 ? 4.838 12.901 3.216 1.00 95.62 144 GLY A C 1
ATOM 1031 O O . GLY A 1 144 ? 4.889 12.315 2.136 1.00 95.62 144 GLY A O 1
ATOM 1032 N N . ALA A 1 145 ? 5.576 13.985 3.461 1.00 96.12 145 ALA A N 1
ATOM 1033 C CA . ALA A 1 145 ? 6.453 14.589 2.456 1.00 96.12 145 ALA A CA 1
ATOM 1034 C C . ALA A 1 145 ? 7.621 13.671 2.031 1.00 96.12 145 ALA A C 1
ATOM 1036 O O . ALA A 1 145 ? 8.132 13.810 0.923 1.00 96.12 145 ALA A O 1
ATOM 1037 N N . ASP A 1 146 ? 8.014 12.708 2.871 1.00 94.81 146 ASP A N 1
ATOM 1038 C CA . ASP A 1 146 ? 9.098 11.744 2.634 1.00 94.81 146 ASP A CA 1
ATOM 1039 C C . ASP A 1 146 ? 8.633 10.434 1.959 1.00 94.81 146 ASP A C 1
ATOM 1041 O O . ASP A 1 146 ? 9.319 9.409 2.016 1.00 94.81 146 ASP A O 1
ATOM 1045 N N . TRP A 1 147 ? 7.484 10.468 1.276 1.00 96.69 147 TRP A N 1
ATOM 1046 C CA . TRP A 1 147 ? 6.826 9.317 0.643 1.00 96.69 147 TRP A CA 1
ATOM 1047 C C . TRP A 1 147 ? 7.701 8.486 -0.303 1.00 96.69 147 TRP A C 1
ATOM 1049 O O . TRP A 1 147 ? 7.478 7.284 -0.451 1.00 96.69 147 TRP A O 1
ATOM 1059 N N . GLN A 1 148 ? 8.701 9.092 -0.946 1.00 96.00 148 GLN A N 1
ATOM 1060 C CA . GLN A 1 148 ? 9.573 8.376 -1.883 1.00 96.00 148 GLN A CA 1
ATOM 1061 C C . GLN A 1 148 ? 10.397 7.288 -1.193 1.00 96.00 148 GLN A C 1
ATOM 1063 O O . GLN A 1 148 ? 10.693 6.259 -1.781 1.00 96.00 148 GLN A O 1
ATOM 1068 N N . THR A 1 149 ? 10.786 7.482 0.060 1.00 95.25 149 THR A N 1
ATOM 1069 C CA . THR A 1 149 ? 11.730 6.571 0.724 1.00 95.25 149 THR A CA 1
ATOM 1070 C C . THR A 1 149 ? 11.214 6.015 2.035 1.00 95.25 149 THR A C 1
ATOM 1072 O O . THR A 1 149 ? 11.883 5.173 2.627 1.00 95.25 149 THR A O 1
ATOM 1075 N N . ASN A 1 150 ? 10.057 6.479 2.503 1.00 96.00 150 ASN A N 1
ATOM 1076 C CA . ASN A 1 150 ? 9.501 6.071 3.779 1.00 96.00 150 ASN A CA 1
ATOM 1077 C C . ASN A 1 150 ? 8.479 4.925 3.601 1.00 96.00 150 ASN A C 1
ATOM 1079 O O . ASN A 1 150 ? 7.383 5.174 3.086 1.00 96.00 150 ASN A O 1
ATOM 1083 N N . PRO A 1 151 ? 8.797 3.683 4.031 1.00 96.56 151 PRO A N 1
ATOM 1084 C CA . PRO A 1 151 ? 7.878 2.551 3.921 1.00 96.56 151 PRO A CA 1
ATOM 1085 C C . PRO A 1 151 ? 6.579 2.769 4.699 1.00 96.56 151 PRO A C 1
ATOM 1087 O O . PRO A 1 151 ? 5.519 2.392 4.213 1.00 96.56 151 PRO A O 1
ATOM 1090 N N . GLU A 1 152 ? 6.629 3.409 5.868 1.00 96.94 152 GLU A N 1
ATOM 1091 C CA . GLU A 1 152 ? 5.433 3.690 6.666 1.00 96.94 152 GLU A CA 1
ATOM 1092 C C . GLU A 1 152 ? 4.465 4.602 5.911 1.00 96.94 152 GLU A C 1
ATOM 1094 O O . GLU A 1 152 ? 3.265 4.326 5.868 1.00 96.94 152 GLU A O 1
ATOM 1099 N N . THR A 1 153 ? 4.988 5.650 5.270 1.00 97.94 153 THR A N 1
ATOM 1100 C CA . THR A 1 153 ? 4.189 6.570 4.454 1.00 97.94 153 THR A CA 1
ATOM 1101 C C . THR A 1 153 ? 3.506 5.822 3.311 1.00 97.94 153 THR A C 1
ATOM 1103 O O . THR A 1 153 ? 2.309 5.999 3.090 1.00 97.94 153 THR A O 1
ATOM 1106 N N . GLN A 1 154 ? 4.231 4.938 2.617 1.00 98.44 154 GLN A N 1
ATOM 1107 C CA . GLN A 1 154 ? 3.662 4.158 1.514 1.00 98.44 154 GLN A CA 1
ATOM 1108 C C . GLN A 1 154 ? 2.628 3.126 1.989 1.00 98.44 154 GLN A C 1
ATOM 1110 O O . GLN A 1 154 ? 1.575 3.004 1.366 1.00 98.44 154 GLN A O 1
ATOM 1115 N N . ILE A 1 155 ? 2.882 2.421 3.100 1.00 98.62 155 ILE A N 1
ATOM 1116 C CA . ILE A 1 155 ? 1.938 1.453 3.689 1.00 98.62 155 ILE A CA 1
ATOM 1117 C C . ILE A 1 155 ? 0.653 2.164 4.121 1.00 98.62 155 ILE A C 1
ATOM 1119 O O . ILE A 1 155 ? -0.445 1.725 3.785 1.00 98.62 155 ILE A O 1
ATOM 1123 N N . THR A 1 156 ? 0.785 3.286 4.828 1.00 98.62 156 THR A N 1
ATOM 1124 C CA . THR A 1 156 ? -0.353 4.066 5.333 1.00 98.62 156 THR A CA 1
ATOM 1125 C C . THR A 1 156 ? -1.185 4.629 4.185 1.00 98.62 156 THR A C 1
ATOM 1127 O O . THR A 1 156 ? -2.416 4.558 4.211 1.00 98.62 156 THR A O 1
ATOM 1130 N N . TRP A 1 157 ? -0.528 5.136 3.139 1.00 98.62 157 TRP A N 1
ATOM 1131 C CA . TRP A 1 157 ? -1.221 5.601 1.944 1.00 98.62 157 TRP A CA 1
ATOM 1132 C C . TRP A 1 157 ? -1.958 4.467 1.227 1.00 98.62 157 TRP A C 1
ATOM 1134 O O . TRP A 1 157 ? -3.132 4.621 0.903 1.00 98.62 157 TRP A O 1
ATOM 1144 N N . ALA A 1 158 ? -1.308 3.316 1.031 1.00 98.56 158 ALA A N 1
ATOM 1145 C CA . ALA A 1 158 ? -1.913 2.155 0.383 1.00 98.56 158 ALA A CA 1
ATOM 1146 C C . ALA A 1 158 ? -3.145 1.648 1.146 1.00 98.56 158 ALA A C 1
ATOM 1148 O O . ALA A 1 158 ? -4.191 1.400 0.548 1.00 98.56 158 ALA A O 1
ATOM 1149 N N . LEU A 1 159 ? -3.043 1.545 2.475 1.00 98.81 159 LEU A N 1
ATOM 1150 C CA . LEU A 1 159 ? -4.150 1.127 3.331 1.00 98.81 159 LEU A CA 1
ATOM 1151 C C . LEU A 1 159 ? -5.325 2.106 3.228 1.00 98.81 159 LEU A C 1
ATOM 1153 O O . LEU A 1 159 ? -6.470 1.686 3.067 1.00 98.81 159 LEU A O 1
ATOM 1157 N N . THR A 1 160 ? -5.035 3.408 3.268 1.00 98.62 160 THR A N 1
ATOM 1158 C CA . THR A 1 160 ? -6.049 4.461 3.118 1.00 98.62 160 THR A CA 1
ATOM 1159 C C . THR A 1 160 ? -6.733 4.370 1.757 1.00 98.62 160 THR A C 1
ATOM 1161 O O . THR A 1 160 ? -7.958 4.346 1.692 1.00 98.62 160 THR A O 1
ATOM 1164 N N . TYR A 1 161 ? -5.964 4.220 0.677 1.00 98.19 161 TYR A N 1
ATOM 1165 C CA . TYR A 1 161 ? -6.504 4.079 -0.672 1.00 98.19 161 TYR A CA 1
ATOM 1166 C C . TYR A 1 161 ? -7.419 2.854 -0.809 1.00 98.19 161 TYR A C 1
ATOM 1168 O O . TYR A 1 161 ? -8.522 2.970 -1.345 1.00 98.19 161 TYR A O 1
ATOM 1176 N N . MET A 1 162 ? -7.012 1.692 -0.282 1.00 98.62 162 MET A N 1
ATOM 1177 C CA . MET A 1 162 ? -7.852 0.488 -0.276 1.00 98.62 162 MET A CA 1
ATOM 1178 C C . MET A 1 162 ? -9.169 0.718 0.470 1.00 98.62 162 MET A C 1
ATOM 1180 O O . MET A 1 162 ? -10.235 0.346 -0.023 1.00 98.62 162 MET A O 1
ATOM 1184 N N . ASN A 1 163 ? -9.109 1.365 1.635 1.00 98.56 163 ASN A N 1
ATOM 1185 C CA . ASN A 1 163 ? -10.293 1.683 2.428 1.00 98.56 163 ASN A CA 1
ATOM 1186 C C . ASN A 1 163 ? -11.232 2.648 1.692 1.00 98.56 163 ASN A C 1
ATOM 1188 O O . ASN A 1 163 ? -12.431 2.403 1.627 1.00 98.56 163 ASN A O 1
ATOM 1192 N N . GLU A 1 164 ? -10.709 3.712 1.088 1.00 98.06 164 GLU A N 1
ATOM 1193 C CA . GLU A 1 164 ? -11.526 4.708 0.386 1.00 98.06 164 GLU A CA 1
ATOM 1194 C C . GLU A 1 164 ? -12.136 4.163 -0.912 1.00 98.06 164 GLU A C 1
ATOM 1196 O O . GLU A 1 164 ? -13.290 4.449 -1.234 1.00 98.06 164 GLU A O 1
ATOM 1201 N N . ARG A 1 165 ? -11.370 3.379 -1.678 1.00 97.94 165 ARG A N 1
ATOM 1202 C CA . ARG A 1 165 ? -11.770 2.932 -3.019 1.00 97.94 165 ARG A CA 1
ATOM 1203 C C . ARG A 1 165 ? -12.616 1.661 -3.012 1.00 97.94 165 ARG A C 1
ATOM 1205 O O . ARG A 1 165 ? -13.482 1.522 -3.884 1.00 97.94 165 ARG A O 1
ATOM 1212 N N . TYR A 1 166 ? -12.339 0.757 -2.073 1.00 98.12 166 TYR A N 1
ATOM 1213 C CA . TYR A 1 166 ? -12.924 -0.587 -1.999 1.00 98.12 166 TYR A CA 1
ATOM 1214 C C . TYR A 1 166 ? -13.676 -0.852 -0.693 1.00 98.12 166 TYR A C 1
ATOM 1216 O O . TYR A 1 166 ? -14.386 -1.847 -0.590 1.00 98.12 166 TYR A O 1
ATOM 1224 N N . GLY A 1 167 ? -13.528 0.012 0.311 1.00 98.38 167 GLY A N 1
ATOM 1225 C CA . GLY A 1 167 ? -14.084 -0.170 1.651 1.00 98.38 167 GLY A CA 1
ATOM 1226 C C . GLY A 1 167 ? -13.137 -0.893 2.607 1.00 98.38 167 GLY A C 1
ATOM 1227 O O . GLY A 1 167 ? -13.197 -0.646 3.807 1.00 98.38 167 GLY A O 1
ATOM 1228 N N . SER A 1 168 ? -12.258 -1.771 2.107 1.00 98.69 168 SER A N 1
ATOM 1229 C CA . SER A 1 168 ? -11.229 -2.444 2.911 1.00 98.69 168 SER A CA 1
ATOM 1230 C C . SER A 1 168 ? -10.193 -3.188 2.045 1.00 98.69 168 SER A C 1
ATOM 1232 O O . SER A 1 168 ? -10.498 -3.496 0.888 1.00 98.69 168 SER A O 1
ATOM 1234 N N . PRO A 1 169 ? -9.014 -3.575 2.582 1.00 98.75 169 PRO A N 1
ATOM 1235 C CA . PRO A 1 169 ? -8.084 -4.462 1.876 1.00 98.75 169 PRO A CA 1
ATOM 1236 C C . PRO A 1 169 ? -8.702 -5.795 1.431 1.00 98.75 169 PRO A C 1
ATOM 1238 O O . PRO A 1 169 ? -8.4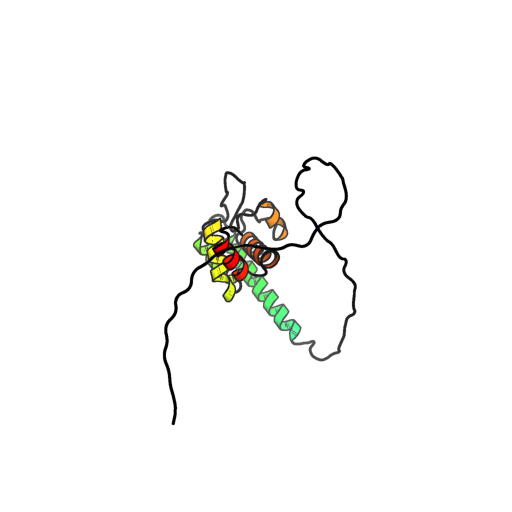71 -6.223 0.306 1.00 98.75 169 PRO A O 1
ATOM 1241 N N . ASN A 1 170 ? -9.546 -6.424 2.256 1.00 98.81 170 ASN A N 1
ATOM 1242 C CA . ASN A 1 170 ? -10.239 -7.665 1.889 1.00 98.81 170 ASN A CA 1
ATOM 1243 C C . ASN A 1 170 ? -11.171 -7.470 0.682 1.00 98.81 170 ASN A C 1
ATOM 1245 O O . ASN A 1 170 ? -11.204 -8.311 -0.216 1.00 98.81 170 ASN A O 1
ATOM 1249 N N . ALA A 1 171 ? -11.883 -6.342 0.617 1.00 98.69 171 ALA A N 1
ATOM 1250 C CA . ALA A 1 171 ? -12.725 -6.009 -0.531 1.00 98.69 171 ALA A CA 1
ATOM 1251 C C . ALA A 1 171 ? -11.894 -5.673 -1.782 1.00 98.69 171 ALA A C 1
ATOM 1253 O O . ALA A 1 171 ? -12.247 -6.091 -2.885 1.00 98.69 171 ALA A O 1
ATOM 1254 N N . ALA A 1 172 ? -10.765 -4.977 -1.610 1.00 98.62 172 ALA A N 1
ATOM 1255 C CA . ALA A 1 172 ? -9.817 -4.711 -2.689 1.00 98.62 172 ALA A CA 1
ATOM 1256 C C . ALA A 1 172 ? -9.246 -6.014 -3.269 1.00 98.62 172 ALA A C 1
ATOM 1258 O O . ALA A 1 172 ? -9.152 -6.164 -4.484 1.00 98.62 172 ALA A O 1
ATOM 1259 N N . TRP A 1 173 ? -8.927 -6.991 -2.418 1.00 98.62 173 TRP A N 1
ATOM 1260 C CA . TRP A 1 173 ? -8.405 -8.276 -2.871 1.00 98.62 173 TRP A CA 1
ATOM 1261 C C . TRP A 1 173 ? -9.457 -9.095 -3.615 1.00 98.62 173 TRP A C 1
ATOM 1263 O O . TRP A 1 173 ? -9.174 -9.607 -4.695 1.00 98.62 173 TRP A O 1
ATOM 1273 N N . ALA A 1 174 ? -10.692 -9.152 -3.110 1.00 98.56 174 ALA A N 1
ATOM 1274 C CA . ALA A 1 174 ? -11.796 -9.804 -3.818 1.00 98.56 174 ALA A CA 1
ATOM 1275 C C . ALA A 1 174 ? -12.030 -9.187 -5.212 1.00 98.56 174 ALA A C 1
ATOM 1277 O O . ALA A 1 174 ? -12.258 -9.898 -6.195 1.00 98.56 174 ALA A O 1
ATOM 1278 N N . PHE A 1 175 ? -11.923 -7.859 -5.309 1.00 98.50 175 PHE A N 1
ATOM 1279 C CA . PHE A 1 175 ? -11.969 -7.148 -6.581 1.00 98.50 175 PHE A CA 1
ATOM 1280 C C . PHE A 1 175 ? -10.809 -7.562 -7.501 1.00 98.50 175 PHE A C 1
ATOM 1282 O O . PHE A 1 175 ? -11.036 -7.975 -8.642 1.00 98.50 175 PHE A O 1
ATOM 1289 N N . TRP A 1 176 ? -9.576 -7.534 -6.990 1.00 98.00 176 TRP A N 1
ATOM 1290 C CA . TRP A 1 176 ? -8.377 -7.909 -7.739 1.00 98.00 176 TRP A CA 1
ATOM 1291 C C . TRP A 1 176 ? -8.444 -9.345 -8.271 1.00 98.00 176 TRP A C 1
ATOM 1293 O O . TRP A 1 176 ? -8.091 -9.587 -9.421 1.00 98.00 176 TRP A O 1
ATOM 1303 N N . GLN A 1 177 ? -8.964 -10.299 -7.494 1.00 97.62 177 GLN A N 1
ATOM 1304 C CA . GLN A 1 177 ? -9.105 -11.695 -7.929 1.00 97.62 177 GLN A CA 1
ATOM 1305 C C . GLN A 1 177 ? -9.998 -11.859 -9.168 1.00 97.62 177 GLN A C 1
ATOM 1307 O O . GLN A 1 177 ? -9.826 -12.815 -9.921 1.00 97.62 177 GLN A O 1
ATOM 1312 N N . THR A 1 178 ? -10.936 -10.933 -9.384 1.00 97.62 178 THR A N 1
ATOM 1313 C CA . THR A 1 178 ? -11.866 -10.960 -10.523 1.00 97.62 178 THR A CA 1
ATOM 1314 C C . THR A 1 178 ? -11.356 -10.133 -11.703 1.00 97.62 178 THR A C 1
ATOM 1316 O O . THR A 1 178 ? -11.608 -10.468 -12.859 1.00 97.62 178 THR A O 1
ATOM 1319 N N . HIS A 1 179 ? -10.671 -9.027 -11.420 1.00 97.38 179 HIS A N 1
ATOM 1320 C CA . HIS A 1 179 ? -10.341 -8.012 -12.418 1.00 97.38 179 HIS A CA 1
ATOM 1321 C C . HIS A 1 179 ? -8.859 -7.963 -12.799 1.00 97.38 179 HIS A C 1
ATOM 1323 O O . HIS A 1 179 ? -8.531 -7.441 -13.862 1.00 97.38 179 HIS A O 1
ATOM 1329 N N . HIS A 1 180 ? -7.980 -8.509 -11.959 1.00 93.19 180 HIS A N 1
ATOM 1330 C CA . HIS A 1 180 ? -6.520 -8.464 -12.086 1.00 93.19 180 HIS A CA 1
ATOM 1331 C C . HIS A 1 180 ? -5.942 -7.039 -12.131 1.00 93.19 180 HIS A C 1
ATOM 1333 O O . HIS A 1 180 ? -4.883 -6.803 -12.709 1.00 93.19 180 HIS A O 1
ATOM 1339 N N . TRP A 1 181 ? -6.655 -6.094 -11.515 1.00 89.81 181 TRP A N 1
ATOM 1340 C CA . TRP A 1 181 ? -6.214 -4.733 -11.219 1.00 89.81 181 TRP A CA 1
ATOM 1341 C C . TRP A 1 181 ? -6.888 -4.241 -9.934 1.00 89.81 181 TRP A C 1
ATOM 1343 O O . TRP A 1 181 ? -7.869 -4.837 -9.480 1.00 89.81 181 TRP A O 1
ATOM 1353 N N . TYR A 1 182 ? -6.350 -3.170 -9.354 1.00 85.62 182 TYR A N 1
ATOM 1354 C CA . TYR A 1 182 ? -6.826 -2.522 -8.131 1.00 85.62 182 TYR A CA 1
ATOM 1355 C C . TYR A 1 182 ? -6.521 -1.008 -8.182 1.00 85.62 182 TYR A C 1
ATOM 1357 O O . TYR A 1 182 ? -5.726 -0.600 -9.053 1.00 85.62 182 TYR A O 1
#

Solvent-accessible surface area (backbone atoms only — not comparable to full-atom values): 11702 Å² total; per-residue (Å²): 140,77,90,79,82,86,84,88,84,88,88,85,84,87,81,89,85,82,85,88,87,88,86,84,82,90,82,92,80,79,95,76,82,90,74,82,86,80,88,80,89,83,84,88,80,87,84,83,88,86,86,83,83,89,88,70,80,76,65,63,59,52,57,56,49,48,49,51,51,50,48,47,54,51,48,58,58,51,62,71,65,69,62,92,76,72,46,40,66,58,47,52,55,56,41,62,77,71,40,57,78,93,32,35,68,31,42,49,53,49,28,42,74,58,26,61,42,31,53,77,32,64,43,88,89,79,59,22,27,18,32,66,40,32,80,62,43,72,67,34,45,82,70,28,87,57,34,77,79,34,59,67,32,37,50,53,38,42,54,49,49,27,32,76,77,49,68,28,36,53,47,34,36,60,46,23,78,76,65,78,53,128

Nearest PDB structures (foldseek):
  4p11-assembly1_A  TM=6.950E-01  e=6.782E-01  Pseudomonas aeruginosa PAO1
  3bkv-assembly1_A  TM=6.331E-01  e=6.782E-01  Phikzvirus phiKZ